Protein AF-A0A933L7U9-F1 (afdb_monomer_lite)

Secondary structure (DSSP, 8-state):
---S--EEEGGGGGG-EEEEGGGPPTTPBPSS-EEEEEGGGTEEEEEE-TT-B--HHHHHHHTTSSEEEE-TTHHHHHHHHHHHHHHHHHHHHHHHHHHHHHH-SS----PPPPHHHHHHHHHHHHGGGSBGGGBB-HHHHHHHHHHHSPPPPHHHHHHHHHH-HHHHHHHHHHHHHHHHHHHHTT---HHHHHHHHHHHHHHHHHT---SS--HHHHHHHHHHHHHGGG-TTSPB-HHHHHH--SHHHHHHHHHHHHHHHHT--TT-PPP-SBSTTSSB--

Foldseek 3Di:
DDFDDQKAALVCVVQKDKDFLVPFDFLQFDQAFKWFQDPVVRMTGGPDHGRDGHHPVNSVVCNVTGIIIGGNLVVQLVLLLVLLQVLLVLLVVLVVVVVVCVVDPDDDDDDRDDLVVNLVVNLLSCLLQQAAQRWHWLSSLLVNLPNNADRDDPVLLVVLVVVDPVLQVLLSSLLSQLLVLCSLLSNSHRVVNRVSSRVSSVCSSVVDDDDDDDPVSVVSSVVSVVPCVVDVQNIDHLVNLVPDPDPSSVSSNVSVVCSVVPHDDRDDDHRHLEDDSHRHYD

pLDDT: mean 85.43, std 11.48, range [50.56, 97.56]

Radius of gyration: 20.11 Å; chains: 1; bounding box: 55×46×53 Å

Structure (mmCIF, N/CA/C/O backbone):
data_AF-A0A933L7U9-F1
#
_entry.id   AF-A0A933L7U9-F1
#
loop_
_atom_site.group_PDB
_atom_site.id
_atom_site.type_symbol
_atom_site.label_atom_id
_atom_site.label_alt_id
_atom_site.label_comp_id
_atom_site.label_asym_id
_atom_site.label_entity_id
_atom_site.label_seq_id
_atom_site.pdbx_PDB_ins_code
_atom_site.Cartn_x
_atom_site.Cartn_y
_atom_site.Cartn_z
_atom_site.occupancy
_atom_site.B_iso_or_equiv
_atom_site.auth_seq_id
_atom_site.auth_comp_id
_atom_site.auth_asym_id
_atom_site.auth_atom_id
_atom_site.pdbx_PDB_model_num
ATOM 1 N N . MET A 1 1 ? -5.608 11.027 7.171 1.00 63.44 1 MET A N 1
ATOM 2 C CA . MET A 1 1 ? -6.889 10.638 6.569 1.00 63.44 1 MET A CA 1
ATOM 3 C C . MET A 1 1 ? -7.931 10.562 7.679 1.00 63.44 1 MET A C 1
ATOM 5 O O . MET A 1 1 ? -7.749 9.839 8.653 1.00 63.44 1 MET A O 1
ATOM 9 N N . ARG A 1 2 ? -9.003 11.361 7.611 1.00 68.19 2 ARG A N 1
ATOM 10 C CA . ARG A 1 2 ? -10.062 11.353 8.639 1.00 68.19 2 ARG A CA 1
ATOM 11 C C . ARG A 1 2 ? -11.185 10.407 8.209 1.00 68.19 2 ARG A C 1
ATOM 13 O O . ARG A 1 2 ? -12.005 10.787 7.387 1.00 68.19 2 ARG A O 1
ATOM 20 N N . PHE A 1 3 ? -11.239 9.201 8.774 1.00 77.88 3 PHE A N 1
ATOM 21 C CA . PHE A 1 3 ? -12.372 8.294 8.551 1.00 77.88 3 PHE A CA 1
ATOM 22 C C . PHE A 1 3 ? -13.554 8.676 9.460 1.00 77.88 3 PHE A C 1
ATOM 24 O O . PHE A 1 3 ? -13.373 9.051 10.625 1.00 77.88 3 PHE A O 1
ATOM 31 N N . SER A 1 4 ? -14.770 8.626 8.920 1.00 75.50 4 SER A N 1
ATOM 32 C CA . SER A 1 4 ? -15.964 9.214 9.546 1.00 75.50 4 SER A CA 1
ATOM 33 C C . SER A 1 4 ? -16.594 8.302 10.609 1.00 75.50 4 SER A C 1
ATOM 35 O O . SER A 1 4 ? -17.085 8.767 11.642 1.00 75.50 4 SER A O 1
ATOM 37 N N . GLN A 1 5 ? -16.538 6.984 10.404 1.00 84.44 5 GLN A N 1
ATOM 38 C CA . GLN A 1 5 ? -17.260 6.001 11.216 1.00 84.44 5 GLN A CA 1
ATOM 39 C C . GLN A 1 5 ? -16.406 5.406 12.345 1.00 84.44 5 GLN A C 1
ATOM 41 O O . GLN A 1 5 ? -15.934 4.272 12.279 1.00 84.44 5 GLN A O 1
ATOM 46 N N . LYS A 1 6 ? -16.247 6.145 13.448 1.00 89.75 6 LYS A N 1
ATOM 47 C CA . LYS A 1 6 ? -15.480 5.677 14.626 1.00 89.75 6 LYS A CA 1
ATOM 48 C C . LYS A 1 6 ? -16.187 4.614 15.475 1.00 89.75 6 LYS A C 1
ATOM 50 O O . LYS A 1 6 ? -15.555 3.999 16.334 1.00 89.75 6 LYS A O 1
ATOM 55 N N . LYS A 1 7 ? -17.499 4.432 15.303 1.00 93.69 7 LYS A N 1
ATOM 56 C CA . LYS A 1 7 ? -18.318 3.496 16.087 1.00 93.69 7 LYS A CA 1
ATOM 57 C C . LYS A 1 7 ? -19.345 2.821 15.185 1.00 93.69 7 LYS A C 1
ATOM 59 O O . LYS A 1 7 ? -19.982 3.516 14.400 1.00 93.69 7 LYS A O 1
ATOM 64 N N . LEU A 1 8 ? -19.553 1.517 15.358 1.00 93.31 8 LEU A N 1
ATOM 65 C CA . LEU A 1 8 ? -20.595 0.757 14.657 1.00 93.31 8 LEU A CA 1
ATOM 66 C C . LEU A 1 8 ? -21.576 0.131 15.659 1.00 93.31 8 LEU A C 1
ATOM 68 O O . LEU A 1 8 ? -21.201 -0.218 16.786 1.00 93.31 8 LEU A O 1
ATOM 72 N N . SER A 1 9 ? -22.842 0.009 15.251 1.00 93.12 9 SER A N 1
ATOM 73 C CA . SER A 1 9 ? -23.882 -0.681 16.022 1.00 93.12 9 SER A CA 1
ATOM 74 C C . SER A 1 9 ? -23.676 -2.199 15.997 1.00 93.12 9 SER A C 1
ATOM 76 O O . SER A 1 9 ? -23.037 -2.739 15.094 1.00 93.12 9 SER A O 1
ATOM 78 N N . ILE A 1 10 ? -24.240 -2.902 16.983 1.00 94.62 10 ILE A N 1
ATOM 79 C CA . ILE A 1 10 ? -24.191 -4.371 17.049 1.00 94.62 10 ILE A CA 1
ATOM 80 C C . ILE A 1 10 ? -24.878 -5.045 15.852 1.00 94.62 10 ILE A C 1
ATOM 82 O O . ILE A 1 10 ? -24.465 -6.120 15.434 1.00 94.62 10 ILE A O 1
ATOM 86 N N . GLU A 1 11 ? -25.864 -4.384 15.246 1.00 94.25 11 GLU A N 1
ATOM 87 C CA . GLU A 1 11 ? -26.581 -4.851 14.050 1.00 94.25 11 GLU A CA 1
ATOM 88 C C . GLU A 1 11 ? -25.651 -5.060 12.848 1.00 94.25 11 GLU A C 1
ATOM 90 O O . GLU A 1 11 ? -25.953 -5.852 11.961 1.00 94.25 11 GLU A O 1
ATOM 95 N N . ARG A 1 12 ? -24.492 -4.385 12.824 1.00 92.00 12 ARG A N 1
ATOM 96 C CA . ARG A 1 12 ? -23.473 -4.573 11.785 1.00 92.00 12 ARG A CA 1
ATOM 97 C C . ARG A 1 12 ? -22.667 -5.862 11.968 1.00 92.00 12 ARG A C 1
ATOM 99 O O . ARG A 1 12 ? -22.030 -6.287 11.011 1.00 92.00 12 ARG A O 1
ATOM 106 N N . SER A 1 13 ? -22.706 -6.493 13.147 1.00 93.38 13 SER A N 1
ATOM 107 C CA . SER A 1 13 ? -21.885 -7.662 13.498 1.00 93.38 13 SER A CA 1
ATOM 108 C C . SER A 1 13 ? -21.912 -8.799 12.469 1.00 93.38 13 SER A C 1
ATOM 110 O O . SER A 1 13 ? -20.830 -9.303 12.175 1.00 93.38 13 SER A O 1
ATOM 112 N N . PRO A 1 14 ? -23.066 -9.209 11.895 1.00 94.19 14 PRO A N 1
ATOM 113 C CA . PRO A 1 14 ? -23.109 -10.315 10.931 1.00 94.19 14 PRO A CA 1
ATOM 114 C C . PRO A 1 14 ? -22.328 -10.043 9.641 1.00 94.19 14 PRO A C 1
ATOM 116 O O . PRO A 1 14 ? -21.980 -10.969 8.917 1.00 94.19 14 PRO A O 1
ATOM 119 N N . PHE A 1 15 ? -22.055 -8.772 9.346 1.00 93.44 15 PHE A N 1
ATOM 120 C CA . PHE A 1 15 ? -21.373 -8.348 8.128 1.00 93.44 15 PHE A CA 1
ATOM 121 C C . PHE A 1 15 ? -19.882 -8.080 8.355 1.00 93.44 15 PHE A C 1
ATOM 123 O O . PHE A 1 15 ? -19.141 -7.923 7.390 1.00 93.44 15 PHE A O 1
ATOM 130 N N . LEU A 1 16 ? -19.416 -8.013 9.605 1.00 94.75 16 LEU A N 1
ATOM 131 C CA . LEU A 1 16 ? -18.015 -7.714 9.891 1.00 94.75 16 LEU A CA 1
ATOM 132 C C . LEU A 1 16 ? -17.128 -8.934 9.635 1.00 94.75 16 LEU A C 1
ATOM 134 O O . LEU A 1 16 ? -17.474 -10.065 9.974 1.00 94.75 16 LEU A O 1
ATOM 138 N N . ARG A 1 17 ? -15.949 -8.689 9.064 1.00 95.00 17 ARG A N 1
ATOM 139 C CA . ARG A 1 17 ? -14.878 -9.685 8.975 1.00 95.00 17 ARG A CA 1
ATOM 140 C C . ARG A 1 17 ? -14.131 -9.730 10.297 1.00 95.00 17 ARG A C 1
ATOM 142 O O . ARG A 1 17 ? -13.909 -8.686 10.908 1.00 95.00 17 ARG A O 1
ATOM 149 N N . GLN A 1 18 ? -13.742 -10.926 10.716 1.00 95.69 18 GLN A N 1
ATOM 150 C CA . GLN A 1 18 ? -13.002 -11.151 11.953 1.00 95.69 18 GLN A CA 1
ATOM 151 C C . GLN A 1 18 ? -11.563 -11.545 11.639 1.00 95.69 18 GLN A C 1
ATOM 153 O O . GLN A 1 18 ? -11.301 -12.276 10.685 1.00 95.69 18 GLN A O 1
ATOM 158 N N . CYS A 1 19 ? -10.635 -11.060 12.455 1.00 94.69 19 CYS A N 1
ATOM 159 C CA . CYS A 1 19 ? -9.227 -11.426 12.404 1.00 94.69 19 CYS A CA 1
ATOM 160 C C . CYS A 1 19 ? -8.736 -11.622 13.833 1.00 94.69 19 CYS A C 1
ATOM 162 O O . CYS A 1 19 ? -8.921 -10.732 14.666 1.00 94.69 19 CYS A O 1
ATOM 164 N N . ALA A 1 20 ? -8.124 -12.766 14.127 1.00 96.19 20 ALA A N 1
ATOM 165 C CA . ALA A 1 20 ? -7.556 -13.012 15.446 1.00 96.19 20 ALA A CA 1
ATOM 166 C C . ALA A 1 20 ? -6.440 -11.994 15.718 1.00 96.19 20 ALA A C 1
ATOM 168 O O . ALA A 1 20 ? -5.573 -11.788 14.862 1.00 96.19 20 ALA A O 1
ATOM 169 N N . ILE A 1 21 ? -6.450 -11.357 16.893 1.00 95.44 21 ILE A N 1
ATOM 170 C CA . ILE A 1 21 ? -5.473 -10.300 17.220 1.00 95.44 21 ILE A CA 1
ATOM 171 C C . ILE A 1 21 ? -4.035 -10.826 17.148 1.00 95.44 21 ILE A C 1
ATOM 173 O O . ILE A 1 21 ? -3.149 -10.130 16.660 1.00 95.44 21 ILE A O 1
ATOM 177 N N . GLU A 1 22 ? -3.815 -12.077 17.550 1.00 93.88 22 GLU A N 1
ATOM 178 C CA . GLU A 1 22 ? -2.512 -12.752 17.494 1.00 93.88 22 GLU A CA 1
ATOM 179 C C . GLU A 1 22 ? -1.924 -12.877 16.081 1.00 93.88 22 GLU A C 1
ATOM 181 O O . GLU A 1 22 ? -0.708 -12.959 15.926 1.00 93.88 22 GLU A O 1
ATOM 186 N N . SER A 1 23 ? -2.768 -12.856 15.045 1.00 93.25 23 SER A N 1
ATOM 187 C CA . SER A 1 23 ? -2.325 -12.953 13.651 1.00 93.25 23 SER A CA 1
ATOM 188 C C . SER A 1 23 ? -1.873 -11.611 13.067 1.00 93.25 23 SER A C 1
ATOM 190 O O . SER A 1 23 ? -1.300 -11.563 11.974 1.00 93.25 23 SER A O 1
ATOM 192 N N . VAL A 1 24 ? -2.111 -10.503 13.779 1.00 93.06 24 VAL A N 1
ATOM 193 C CA . VAL A 1 24 ? -1.707 -9.172 13.327 1.00 93.06 24 VAL A CA 1
ATOM 194 C C . VAL A 1 24 ? -0.232 -8.943 13.625 1.00 93.06 24 VAL A C 1
ATOM 196 O O . VAL A 1 24 ? 0.210 -8.926 14.771 1.00 93.06 24 VAL A O 1
ATOM 199 N N . ARG A 1 25 ? 0.541 -8.696 12.566 1.00 92.81 25 ARG A N 1
ATOM 200 C CA . ARG A 1 25 ? 1.952 -8.325 12.678 1.00 92.81 25 ARG A CA 1
ATOM 201 C C . ARG A 1 25 ? 2.083 -6.867 13.121 1.00 92.81 25 ARG A C 1
ATOM 203 O O . ARG A 1 25 ? 1.552 -5.973 12.464 1.00 92.81 25 ARG A O 1
ATOM 210 N N . ALA A 1 26 ? 2.850 -6.620 14.182 1.00 94.56 26 ALA A N 1
ATOM 211 C CA . ALA A 1 26 ? 3.193 -5.264 14.604 1.00 94.56 26 ALA A CA 1
ATOM 212 C C . ALA A 1 26 ? 3.855 -4.468 13.464 1.00 94.56 26 ALA A C 1
ATOM 214 O O . ALA A 1 26 ? 4.579 -5.025 12.636 1.00 94.56 26 ALA A O 1
ATOM 215 N N . TYR A 1 27 ? 3.608 -3.158 13.436 1.00 93.50 27 TYR A N 1
ATOM 216 C CA . TYR A 1 27 ? 4.122 -2.208 12.441 1.00 93.50 27 TYR A CA 1
ATOM 217 C C . TYR A 1 27 ? 3.686 -2.467 10.987 1.00 93.50 27 TYR A C 1
ATOM 219 O O . TYR A 1 27 ? 4.099 -1.740 10.087 1.00 93.50 27 TYR A O 1
ATOM 227 N N . ALA A 1 28 ? 2.826 -3.458 10.733 1.00 91.12 28 ALA A N 1
ATOM 228 C CA . ALA A 1 28 ? 2.116 -3.557 9.466 1.00 91.12 28 ALA A CA 1
ATOM 229 C C . ALA A 1 28 ? 0.960 -2.547 9.443 1.00 91.12 28 ALA A C 1
ATOM 231 O O . ALA A 1 28 ? 0.246 -2.389 10.436 1.00 91.12 28 ALA A O 1
ATOM 232 N N . PHE A 1 29 ? 0.776 -1.871 8.310 1.00 90.69 29 PHE A N 1
ATOM 233 C CA . PHE A 1 29 ? -0.288 -0.884 8.163 1.00 90.69 29 PHE A CA 1
ATOM 234 C C . PHE A 1 29 ? -1.662 -1.534 8.068 1.00 90.69 29 PHE A C 1
ATOM 236 O O . PHE A 1 29 ? -1.856 -2.530 7.365 1.00 90.69 29 PHE A O 1
ATOM 243 N N . MET A 1 30 ? -2.631 -0.913 8.731 1.00 91.06 30 MET A N 1
ATOM 244 C CA . MET A 1 30 ? -4.021 -1.308 8.652 1.00 91.06 30 MET A CA 1
ATOM 245 C C . MET A 1 30 ? -4.640 -0.820 7.349 1.00 91.06 30 MET A C 1
ATOM 247 O O . MET A 1 30 ? -4.565 0.352 6.991 1.00 91.06 30 MET A O 1
ATOM 251 N N . ILE A 1 31 ? -5.284 -1.738 6.639 1.00 87.75 31 ILE A N 1
ATOM 252 C CA . ILE A 1 31 ? -5.863 -1.483 5.313 1.00 87.75 31 ILE A CA 1
ATOM 253 C C . ILE A 1 31 ? -7.293 -0.932 5.377 1.00 87.75 31 ILE A C 1
ATOM 255 O O . ILE A 1 31 ? -7.830 -0.460 4.383 1.00 87.75 31 ILE A O 1
ATOM 259 N N . ALA A 1 32 ? -7.907 -0.992 6.555 1.00 90.50 32 ALA A N 1
ATOM 260 C CA . ALA A 1 32 ? -9.245 -0.502 6.843 1.00 90.50 32 ALA A CA 1
ATOM 261 C C . ALA A 1 32 ? -9.321 -0.092 8.325 1.00 90.50 32 ALA A C 1
ATOM 263 O O . ALA A 1 32 ? -8.453 -0.494 9.116 1.00 90.50 32 ALA A O 1
ATOM 264 N N . PRO A 1 33 ? -10.347 0.676 8.738 1.00 92.69 33 PRO A N 1
ATOM 265 C CA . PRO A 1 33 ? -10.553 0.968 10.147 1.00 92.69 33 PRO A CA 1
ATOM 266 C C . PRO A 1 33 ? -10.689 -0.338 10.935 1.00 92.69 33 PRO A C 1
ATOM 268 O O . PRO A 1 33 ? -11.437 -1.240 10.553 1.00 92.69 33 PRO A O 1
ATOM 271 N N . THR A 1 34 ? -9.931 -0.446 12.022 1.00 95.19 34 THR A N 1
ATOM 272 C CA . THR A 1 34 ? -9.888 -1.657 12.849 1.00 95.19 34 THR A CA 1
ATOM 273 C C . THR A 1 34 ? -10.735 -1.439 14.085 1.00 95.19 34 THR A C 1
ATOM 275 O O . THR A 1 34 ? -10.500 -0.478 14.820 1.00 95.19 34 THR A O 1
ATOM 278 N N . TYR A 1 35 ? -11.697 -2.323 14.335 1.00 96.88 35 TYR A N 1
ATOM 279 C CA . TYR A 1 35 ? -12.617 -2.211 15.461 1.00 96.88 35 TYR A CA 1
ATOM 280 C C . TYR A 1 35 ? -12.397 -3.316 16.496 1.00 96.88 35 TYR A C 1
ATOM 282 O O . TYR A 1 35 ? -12.033 -4.439 16.155 1.00 96.88 35 TYR A O 1
ATOM 290 N N . VAL A 1 36 ? -12.700 -3.013 17.757 1.00 97.06 36 VAL A N 1
ATOM 291 C CA . VAL A 1 36 ? -12.884 -4.006 18.829 1.00 97.06 36 VAL A CA 1
ATOM 292 C C . VAL A 1 36 ? -14.319 -3.959 19.337 1.00 97.06 36 VAL A C 1
ATOM 294 O O . VAL A 1 36 ? -14.952 -2.897 19.348 1.00 97.06 36 VAL A O 1
ATOM 297 N N . TYR A 1 37 ? -14.849 -5.102 19.767 1.00 97.00 37 TYR A N 1
ATOM 298 C CA . TYR A 1 37 ? -16.182 -5.171 20.356 1.00 97.00 37 TYR A CA 1
ATOM 299 C C . TYR A 1 37 ? -16.145 -4.858 21.857 1.00 97.00 37 TYR A C 1
ATOM 301 O O . TYR A 1 37 ? -15.516 -5.564 22.643 1.00 97.00 37 TYR A O 1
ATOM 309 N N . MET A 1 38 ? -16.865 -3.815 22.272 1.00 95.19 38 MET A N 1
ATOM 310 C CA . MET A 1 38 ? -16.981 -3.419 23.676 1.00 95.19 38 MET A CA 1
ATOM 311 C C . MET A 1 38 ? -18.248 -4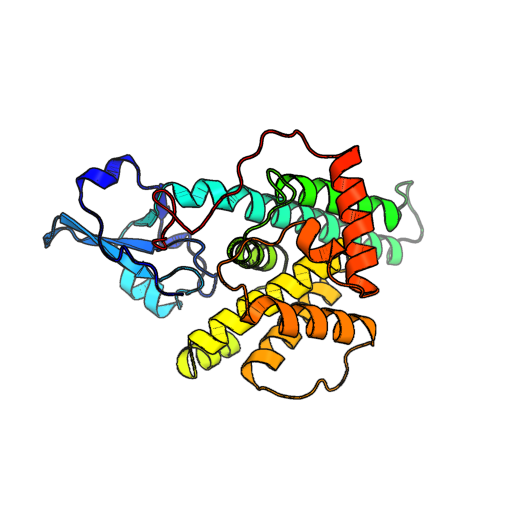.012 24.294 1.00 95.19 38 MET A C 1
ATOM 313 O O . MET A 1 38 ? -19.335 -3.447 24.136 1.00 95.19 38 MET A O 1
ATOM 317 N N . GLN A 1 39 ? -18.107 -5.100 25.059 1.00 92.12 39 GLN A N 1
ATOM 318 C CA . GLN A 1 39 ? -19.236 -5.827 25.660 1.00 92.12 39 GLN A CA 1
ATOM 319 C C . GLN A 1 39 ? -20.168 -4.928 26.493 1.00 92.12 39 GLN A C 1
ATOM 321 O O . GLN A 1 39 ? -21.383 -4.981 26.320 1.00 92.12 39 GLN A O 1
ATOM 326 N N . LYS A 1 40 ? -19.611 -4.043 27.339 1.00 91.81 40 LYS A N 1
ATOM 327 C CA . LYS A 1 40 ? -20.394 -3.137 28.207 1.00 91.81 40 LYS A CA 1
ATOM 328 C C . LYS A 1 40 ? -21.339 -2.219 27.425 1.00 91.81 40 LYS A C 1
ATOM 330 O O . LYS A 1 40 ? -22.454 -1.968 27.862 1.00 91.81 40 LYS A O 1
ATOM 335 N N . ASN A 1 41 ? -20.892 -1.735 26.266 1.00 90.75 41 ASN A N 1
ATOM 336 C CA . ASN A 1 41 ? -21.620 -0.747 25.468 1.00 90.75 41 ASN A CA 1
ATOM 337 C C . ASN A 1 41 ? -22.337 -1.361 24.260 1.00 90.75 41 ASN A C 1
ATOM 339 O O . ASN A 1 41 ? -23.018 -0.628 23.544 1.00 90.75 41 ASN A O 1
ATOM 343 N N . LYS A 1 42 ? -22.153 -2.668 24.013 1.00 94.50 42 LYS A N 1
ATOM 344 C CA . LYS A 1 42 ? -22.670 -3.406 22.849 1.00 94.50 42 LYS A CA 1
ATOM 345 C C . LYS A 1 42 ? -22.399 -2.683 21.521 1.00 94.50 42 LYS A C 1
ATOM 347 O O . LYS A 1 42 ? -23.284 -2.536 20.681 1.00 94.50 42 LYS A O 1
ATOM 352 N N . LYS A 1 43 ? -21.176 -2.169 21.353 1.00 96.12 43 LYS A N 1
ATOM 353 C CA . LYS A 1 43 ? -20.746 -1.397 20.174 1.00 96.12 43 LYS A CA 1
ATOM 354 C C . LYS A 1 43 ? -19.349 -1.805 19.737 1.00 96.12 43 LYS A C 1
ATOM 356 O O . LYS A 1 43 ? -18.513 -2.145 20.573 1.00 96.12 43 LYS A O 1
ATOM 361 N N . PHE A 1 44 ? -19.093 -1.683 18.442 1.00 96.50 44 PHE A N 1
ATOM 362 C CA . PHE A 1 44 ? -17.751 -1.787 17.885 1.00 96.50 44 PHE A CA 1
ATOM 363 C C . PHE A 1 44 ? -17.103 -0.407 17.890 1.00 96.50 44 PHE A C 1
ATOM 365 O O . PHE A 1 44 ? -17.705 0.558 17.414 1.00 96.50 44 PHE A O 1
ATOM 372 N N . ILE A 1 45 ? -15.900 -0.300 18.447 1.00 96.00 45 ILE A N 1
ATOM 373 C CA . ILE A 1 45 ? -15.162 0.960 18.570 1.00 96.00 45 ILE A CA 1
ATOM 374 C C . ILE A 1 45 ? -13.888 0.861 17.747 1.00 96.00 45 ILE A C 1
ATOM 376 O O . ILE A 1 45 ? -13.132 -0.095 17.908 1.00 96.00 45 ILE A O 1
ATOM 380 N N . ALA A 1 46 ? -13.660 1.841 16.872 1.00 95.38 46 ALA A N 1
ATOM 381 C CA . ALA A 1 46 ? -12.444 1.904 16.081 1.00 95.38 46 ALA A CA 1
ATOM 382 C C . ALA A 1 46 ? -11.245 2.188 16.995 1.00 95.38 46 ALA A C 1
ATOM 384 O O . ALA A 1 46 ? -11.239 3.180 17.726 1.00 95.38 46 ALA A O 1
ATOM 385 N N . VAL A 1 47 ? -10.242 1.317 16.940 1.00 95.44 47 VAL A N 1
ATOM 386 C CA . VAL A 1 47 ? -8.980 1.426 17.687 1.00 95.44 47 VAL A CA 1
ATOM 387 C C . VAL A 1 47 ? -7.818 1.859 16.800 1.00 95.44 47 VAL A C 1
ATOM 389 O O . VAL A 1 47 ? -6.850 2.414 17.312 1.00 95.44 47 VAL A O 1
ATOM 392 N N . LYS A 1 48 ? -7.923 1.653 15.481 1.00 94.19 48 LYS A N 1
ATOM 393 C CA . LYS A 1 48 ? -6.951 2.136 14.494 1.00 94.19 48 LYS A CA 1
ATOM 394 C C . LYS A 1 48 ? -7.625 2.682 13.251 1.00 94.19 48 LYS A C 1
ATOM 396 O O . LYS A 1 48 ? -8.661 2.174 12.813 1.00 94.19 48 LYS A O 1
ATOM 401 N N . ALA A 1 49 ? -7.001 3.718 12.705 1.00 91.06 49 ALA A N 1
ATOM 402 C CA . ALA A 1 49 ? -7.330 4.269 11.404 1.00 91.06 49 ALA A CA 1
ATOM 403 C C . ALA A 1 49 ? -6.672 3.440 10.282 1.00 91.06 49 ALA A C 1
ATOM 405 O O . ALA A 1 49 ? -5.697 2.728 10.535 1.00 91.06 49 ALA A O 1
ATOM 406 N N . PRO A 1 50 ? -7.163 3.556 9.041 1.00 88.00 50 PRO A N 1
ATOM 407 C CA . PRO A 1 50 ? -6.414 3.126 7.864 1.00 88.00 50 PRO A CA 1
ATOM 408 C C . PRO A 1 50 ? -5.025 3.793 7.812 1.00 88.00 50 PRO A C 1
ATOM 410 O O . PRO A 1 50 ? -4.886 4.935 8.241 1.00 88.00 50 PRO A O 1
ATOM 413 N N . LEU A 1 51 ? -4.013 3.087 7.298 1.0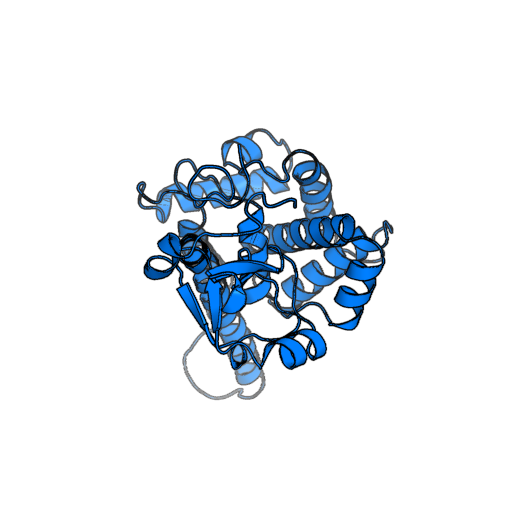0 89.06 51 LEU A N 1
ATOM 414 C CA . LEU A 1 51 ? -2.584 3.469 7.277 1.00 89.06 51 LEU A CA 1
ATOM 415 C C . LEU A 1 51 ? -1.913 3.668 8.645 1.00 89.06 51 LEU A C 1
ATOM 417 O O . LEU A 1 51 ? -0.712 3.923 8.695 1.00 89.06 51 LEU A O 1
ATOM 421 N N . ASP A 1 52 ? -2.636 3.505 9.752 1.00 91.88 52 ASP A N 1
ATOM 422 C CA . ASP A 1 52 ? -2.022 3.392 11.074 1.00 91.88 52 ASP A CA 1
ATOM 423 C C . ASP A 1 52 ? -1.506 1.960 11.286 1.00 91.88 52 ASP A C 1
ATOM 425 O O . ASP A 1 52 ? -1.815 1.040 10.529 1.00 91.88 52 ASP A O 1
ATOM 429 N N . PHE A 1 53 ? -0.713 1.754 12.325 1.00 94.19 53 PHE A N 1
ATOM 430 C CA . PHE A 1 53 ? -0.169 0.457 12.697 1.00 94.19 53 PHE A CA 1
ATOM 431 C C . PHE A 1 53 ? -0.244 0.265 14.209 1.00 94.19 53 PHE A C 1
ATOM 433 O O . PHE A 1 53 ? -0.282 1.225 14.987 1.00 94.19 53 PHE A O 1
ATOM 440 N N . PHE A 1 54 ? -0.238 -0.994 14.637 1.00 96.38 54 PHE A N 1
ATOM 441 C CA . PHE A 1 54 ? -0.070 -1.331 16.044 1.00 96.38 54 PHE A CA 1
ATOM 442 C C . PHE A 1 54 ? 1.408 -1.528 16.375 1.00 96.38 54 PHE A C 1
ATOM 444 O O . PHE A 1 54 ? 2.123 -2.225 15.652 1.00 96.38 54 PHE A O 1
ATOM 451 N N . SER A 1 55 ? 1.867 -0.953 17.483 1.00 96.19 55 SER A N 1
ATOM 452 C CA . SER A 1 55 ? 3.099 -1.395 18.130 1.00 96.19 55 SER A CA 1
ATOM 453 C C . SER A 1 55 ? 2.882 -2.740 18.827 1.00 96.19 55 SER A C 1
ATOM 455 O O . SER A 1 55 ? 1.749 -3.155 19.091 1.00 96.19 55 SER A O 1
ATOM 457 N N . GLN A 1 56 ? 3.978 -3.410 19.179 1.00 95.69 56 GLN A N 1
ATOM 458 C CA . GLN A 1 56 ? 3.913 -4.653 19.948 1.00 95.69 56 GLN A CA 1
ATOM 459 C C . GLN A 1 56 ? 3.183 -4.457 21.291 1.00 95.69 56 GLN A C 1
ATOM 461 O O . GLN A 1 56 ? 2.368 -5.283 21.689 1.00 95.69 56 GLN A O 1
ATOM 466 N N . GLU A 1 57 ? 3.435 -3.333 21.964 1.00 95.88 57 GLU A N 1
ATOM 467 C CA . GLU A 1 57 ? 2.813 -2.983 23.246 1.00 95.88 57 GLU A CA 1
ATOM 468 C C . GLU A 1 57 ? 1.311 -2.706 23.116 1.00 95.88 57 GLU A C 1
ATOM 470 O O . GLU A 1 57 ? 0.536 -3.039 24.013 1.00 95.88 57 GLU A O 1
ATOM 475 N N . GLU A 1 58 ? 0.886 -2.084 22.011 1.00 96.06 58 GLU A N 1
ATOM 476 C CA . GLU A 1 58 ? -0.532 -1.863 21.724 1.00 96.06 58 GLU A CA 1
ATOM 477 C C . GLU A 1 58 ? -1.255 -3.199 21.514 1.00 96.06 58 GLU A C 1
ATOM 479 O O . GLU A 1 58 ? -2.326 -3.399 22.087 1.00 96.06 58 GLU A O 1
ATOM 484 N N . LEU A 1 59 ? -0.657 -4.129 20.756 1.00 96.56 59 LEU A N 1
ATOM 485 C CA . LEU A 1 59 ? -1.215 -5.472 20.569 1.00 96.56 59 LEU A CA 1
ATOM 486 C C . LEU A 1 59 ? -1.313 -6.229 21.896 1.00 96.56 59 LEU A C 1
ATOM 488 O O . LEU A 1 59 ? -2.352 -6.823 22.167 1.00 96.56 59 LEU A O 1
ATOM 492 N N . GLU A 1 60 ? -0.289 -6.153 22.752 1.00 95.81 60 GLU A N 1
ATOM 493 C CA . GLU A 1 60 ? -0.294 -6.801 24.071 1.00 95.81 60 GLU A CA 1
ATOM 494 C C . GLU A 1 60 ? -1.469 -6.333 24.939 1.00 95.81 60 GLU A C 1
ATOM 496 O O . GLU A 1 60 ? -2.206 -7.148 25.494 1.00 95.81 60 GLU A O 1
ATOM 501 N N . LYS A 1 61 ? -1.706 -5.016 25.000 1.00 95.44 61 LYS A N 1
ATOM 502 C CA . LYS A 1 61 ? -2.834 -4.428 25.747 1.00 95.44 61 LYS A CA 1
ATOM 503 C C . LYS A 1 61 ? -4.190 -4.875 25.199 1.00 95.44 61 LYS A C 1
ATOM 505 O O . LYS A 1 61 ? -5.171 -4.933 25.942 1.00 95.44 61 LYS A O 1
ATOM 510 N N . LEU A 1 62 ? -4.250 -5.173 23.903 1.00 95.31 62 LEU A N 1
ATOM 511 C CA . LEU A 1 62 ? -5.467 -5.574 23.211 1.00 95.31 62 LEU A CA 1
ATOM 512 C C . LEU A 1 62 ? -5.690 -7.089 23.189 1.00 95.31 62 LEU A C 1
ATOM 514 O O . LEU A 1 62 ? -6.783 -7.490 22.819 1.00 95.31 62 LEU A O 1
ATOM 518 N N . LYS A 1 63 ? -4.757 -7.927 23.662 1.00 91.81 63 LYS A N 1
ATOM 519 C CA . LYS A 1 63 ? -4.930 -9.396 23.703 1.00 91.81 63 LYS A CA 1
ATOM 520 C C . LYS A 1 63 ? -6.137 -9.884 24.507 1.00 91.81 63 LYS A C 1
ATOM 522 O O . LYS A 1 63 ? -6.579 -11.009 24.325 1.00 91.81 63 LYS A O 1
ATOM 527 N N . SER A 1 64 ? -6.657 -9.057 25.416 1.00 92.81 64 SER A N 1
ATOM 528 C CA . SER A 1 64 ? -7.907 -9.357 26.132 1.00 92.81 64 SER A CA 1
ATOM 529 C C . SER A 1 64 ? -9.132 -9.386 25.210 1.00 92.81 64 SER A C 1
ATOM 531 O O . SER A 1 64 ? -10.151 -9.980 25.558 1.00 92.81 64 SER A O 1
ATOM 533 N N . TYR A 1 65 ? -9.034 -8.762 24.036 1.00 93.25 65 TYR A N 1
ATOM 534 C CA . TYR A 1 65 ? -9.977 -8.918 22.943 1.00 93.25 65 TYR A CA 1
ATOM 535 C C . TYR A 1 65 ? -9.506 -10.090 22.067 1.00 93.25 65 TYR A C 1
ATOM 537 O O . TYR A 1 65 ? -8.338 -10.184 21.712 1.00 93.25 65 TYR A O 1
ATOM 545 N N . GLU A 1 66 ? -10.411 -10.997 21.714 1.00 92.25 66 GLU A N 1
ATOM 546 C CA . GLU A 1 66 ? -10.068 -12.178 20.904 1.00 92.25 66 GLU A CA 1
ATOM 547 C C . GLU A 1 66 ? -9.859 -11.812 19.422 1.00 92.25 66 GLU A C 1
ATOM 549 O O . GLU A 1 66 ? -8.921 -12.267 18.763 1.00 92.25 66 GLU A O 1
ATOM 554 N N . PHE A 1 67 ? -10.702 -10.908 18.909 1.00 97.56 67 PHE A N 1
ATOM 555 C CA . PHE A 1 67 ? -10.748 -10.544 17.496 1.00 97.56 67 PHE A CA 1
ATOM 556 C C . PHE A 1 67 ? -10.713 -9.034 17.270 1.00 97.56 67 PHE A C 1
ATOM 558 O O . PHE A 1 67 ? -11.360 -8.255 17.980 1.00 97.56 67 PHE A O 1
ATOM 565 N N . PHE A 1 68 ? -10.039 -8.645 16.192 1.00 97.38 68 PHE A N 1
ATOM 566 C CA . PHE A 1 68 ? -10.320 -7.410 15.479 1.00 97.38 68 PHE A CA 1
ATOM 567 C C . PHE A 1 68 ? -11.439 -7.615 14.464 1.00 97.38 68 PHE A C 1
ATOM 569 O O . PHE A 1 68 ? -11.575 -8.682 13.862 1.00 97.38 68 PHE A O 1
ATOM 576 N N . TYR A 1 69 ? -12.207 -6.553 14.251 1.00 96.75 69 TYR A N 1
ATOM 577 C CA . TYR A 1 69 ? -13.323 -6.521 13.321 1.00 96.75 69 TYR A CA 1
ATOM 578 C C . TYR A 1 69 ? -13.076 -5.483 12.232 1.00 96.75 69 TYR A C 1
ATOM 580 O O . TYR A 1 69 ? -12.605 -4.379 12.515 1.00 96.75 69 TYR A O 1
ATOM 588 N N . PHE A 1 70 ? -13.442 -5.828 11.003 1.00 94.12 70 PHE A N 1
ATOM 589 C CA . PHE A 1 70 ? -13.308 -4.979 9.822 1.00 94.12 70 PHE A CA 1
ATOM 590 C C . PHE A 1 70 ? -14.624 -4.924 9.060 1.00 94.12 70 PHE A C 1
ATOM 592 O O . PHE A 1 70 ? -15.413 -5.871 9.085 1.00 94.12 70 PHE A O 1
ATOM 599 N N . THR A 1 71 ? -14.863 -3.822 8.356 1.00 90.88 71 THR A N 1
ATOM 600 C CA . THR A 1 71 ? -15.977 -3.748 7.409 1.00 90.88 71 THR A CA 1
ATOM 601 C C . THR A 1 71 ? -15.725 -4.675 6.206 1.00 90.88 71 THR A C 1
ATOM 603 O O . THR A 1 71 ? -14.564 -4.957 5.895 1.00 90.88 71 THR A O 1
ATOM 606 N N . PRO A 1 72 ? -16.778 -5.138 5.497 1.00 87.75 72 PRO A N 1
ATOM 607 C CA . PRO A 1 72 ? -16.642 -5.957 4.281 1.00 87.75 72 PRO A CA 1
ATOM 608 C C . PRO A 1 72 ? -15.712 -5.359 3.222 1.00 87.75 72 PRO A C 1
ATOM 610 O O . PRO A 1 72 ? -15.124 -6.085 2.430 1.00 87.75 72 PRO A O 1
ATOM 613 N N . PHE A 1 73 ? -15.550 -4.034 3.247 1.00 83.69 73 PHE A N 1
ATOM 614 C CA . PHE A 1 73 ? -14.646 -3.273 2.396 1.00 83.69 73 PHE A CA 1
ATOM 615 C C . PHE A 1 73 ? -13.241 -3.876 2.279 1.00 83.69 73 PHE A C 1
ATOM 617 O O . PHE A 1 73 ? -12.617 -3.790 1.223 1.00 83.69 73 PHE A O 1
ATOM 624 N N . ILE A 1 74 ? -12.753 -4.518 3.346 1.00 86.31 74 ILE A N 1
ATOM 625 C CA . ILE A 1 74 ? -11.439 -5.160 3.372 1.00 86.31 74 ILE A CA 1
ATOM 626 C C . ILE A 1 74 ? -11.254 -6.199 2.258 1.00 86.31 74 ILE A C 1
ATOM 628 O O . ILE A 1 74 ? -10.148 -6.324 1.736 1.00 86.31 74 ILE A O 1
ATOM 632 N N . ASP A 1 75 ? -12.327 -6.885 1.854 1.00 85.62 75 ASP A N 1
ATOM 633 C CA . ASP A 1 75 ? -12.298 -7.910 0.808 1.00 85.62 75 ASP A CA 1
ATOM 634 C C . ASP A 1 75 ? -11.907 -7.306 -0.545 1.00 85.62 75 ASP A C 1
ATOM 636 O O . ASP A 1 75 ? -11.209 -7.924 -1.345 1.00 85.62 75 ASP A O 1
ATOM 640 N N . THR A 1 76 ? -12.285 -6.050 -0.775 1.00 81.31 76 THR A N 1
ATOM 641 C CA . THR A 1 76 ? -11.987 -5.343 -2.020 1.00 81.31 76 THR A CA 1
ATOM 642 C C . THR A 1 76 ? -10.516 -4.923 -2.122 1.00 81.31 76 THR A C 1
ATOM 644 O O . THR A 1 76 ? -9.956 -4.864 -3.213 1.00 81.31 76 THR A O 1
ATOM 647 N N . ALA A 1 77 ? -9.844 -4.725 -0.982 1.00 84.12 77 ALA A N 1
ATOM 648 C CA . ALA A 1 77 ? -8.412 -4.443 -0.920 1.00 84.12 77 ALA A CA 1
ATOM 649 C C . ALA A 1 77 ? -7.548 -5.700 -1.144 1.00 84.12 77 ALA A C 1
ATOM 651 O O . ALA A 1 77 ? -6.348 -5.591 -1.413 1.00 84.12 77 ALA A O 1
ATOM 652 N N . LEU A 1 78 ? -8.131 -6.903 -1.025 1.00 87.25 78 LEU A N 1
ATOM 653 C CA . LEU A 1 78 ? -7.387 -8.164 -1.105 1.00 87.25 78 LEU A CA 1
ATOM 654 C C . LEU A 1 78 ? -6.726 -8.370 -2.464 1.00 87.25 78 LEU A C 1
ATOM 656 O O . LEU A 1 78 ? -5.616 -8.896 -2.502 1.00 87.25 78 LEU A O 1
ATOM 660 N N . ILE A 1 79 ? -7.334 -7.887 -3.551 1.00 88.75 79 ILE A N 1
ATOM 661 C CA . ILE A 1 79 ? -6.765 -8.006 -4.901 1.00 88.75 79 ILE A CA 1
ATOM 662 C C . ILE A 1 79 ? -5.392 -7.324 -5.003 1.00 88.75 79 ILE A C 1
ATOM 664 O O . ILE A 1 79 ? -4.470 -7.875 -5.600 1.00 88.75 79 ILE A O 1
ATOM 668 N N . PHE A 1 80 ? -5.215 -6.173 -4.341 1.00 92.44 80 PHE A N 1
ATOM 669 C CA . PHE A 1 80 ? -3.949 -5.434 -4.310 1.00 92.44 80 PHE A CA 1
ATOM 670 C C . PHE A 1 80 ? -2.887 -6.202 -3.533 1.00 92.44 80 PHE A C 1
ATOM 672 O O . PHE A 1 80 ? -1.749 -6.337 -3.982 1.00 92.44 80 PHE A O 1
ATOM 679 N N . ARG A 1 81 ? -3.273 -6.757 -2.382 1.00 92.44 81 ARG A N 1
ATOM 680 C CA . ARG A 1 81 ? -2.394 -7.593 -1.562 1.00 92.44 81 ARG A CA 1
ATOM 681 C C . ARG A 1 81 ? -1.968 -8.864 -2.296 1.00 92.44 81 ARG A C 1
ATOM 683 O O . ARG A 1 81 ? -0.797 -9.230 -2.263 1.00 92.44 81 ARG A O 1
ATOM 690 N N . GLU A 1 82 ? -2.897 -9.549 -2.951 1.00 93.56 82 GLU A N 1
ATOM 691 C CA . GLU A 1 82 ? -2.610 -10.778 -3.690 1.00 93.56 82 GLU A CA 1
ATOM 692 C C . GLU A 1 82 ? -1.724 -10.526 -4.907 1.00 93.56 82 GLU A C 1
ATOM 694 O O . GLU A 1 82 ? -0.767 -11.271 -5.121 1.00 93.56 82 GLU A O 1
ATOM 699 N N . ALA A 1 83 ? -1.994 -9.465 -5.673 1.00 95.00 83 ALA A N 1
ATOM 700 C CA . ALA A 1 83 ? -1.143 -9.061 -6.787 1.00 95.00 83 ALA A CA 1
ATOM 701 C C . ALA A 1 83 ? 0.282 -8.752 -6.312 1.00 95.00 83 ALA A C 1
ATOM 703 O O . ALA A 1 83 ? 1.242 -9.275 -6.876 1.00 95.00 83 ALA A O 1
ATOM 704 N N . ALA A 1 84 ? 0.425 -7.982 -5.228 1.00 96.69 84 ALA A N 1
ATOM 705 C CA . ALA A 1 84 ? 1.721 -7.669 -4.636 1.00 96.69 84 ALA A CA 1
ATOM 706 C C . ALA A 1 84 ? 2.491 -8.923 -4.201 1.00 96.69 84 ALA A C 1
ATOM 708 O O . ALA A 1 84 ? 3.671 -9.049 -4.513 1.00 96.69 84 ALA A O 1
ATOM 709 N N . ARG A 1 85 ? 1.827 -9.882 -3.541 1.00 95.81 85 ARG A N 1
ATOM 710 C CA . ARG A 1 85 ? 2.447 -11.155 -3.128 1.00 95.81 85 ARG A CA 1
ATOM 711 C C . ARG A 1 85 ? 2.884 -12.004 -4.314 1.00 95.81 85 ARG A C 1
ATOM 713 O O . ARG A 1 85 ? 3.979 -12.557 -4.284 1.00 95.81 85 ARG A O 1
ATOM 720 N N . LYS A 1 86 ? 2.053 -12.094 -5.357 1.00 96.75 86 LYS A N 1
ATOM 721 C CA . LYS A 1 86 ? 2.386 -12.821 -6.593 1.00 96.75 86 LYS A CA 1
ATOM 722 C C . LYS A 1 86 ? 3.586 -12.190 -7.297 1.00 96.75 86 LYS A C 1
ATOM 724 O O . LYS A 1 86 ? 4.487 -12.914 -7.704 1.00 96.75 86 LYS A O 1
ATOM 729 N N . ILE A 1 87 ? 3.628 -10.859 -7.385 1.00 97.12 87 ILE A N 1
ATOM 730 C CA . ILE A 1 87 ? 4.777 -10.134 -7.942 1.00 97.12 87 ILE A CA 1
ATOM 731 C C . ILE A 1 87 ? 6.012 -10.357 -7.067 1.00 97.12 87 ILE A C 1
ATOM 733 O O . ILE A 1 87 ? 7.050 -10.730 -7.594 1.00 97.12 87 ILE A O 1
ATOM 737 N N . LYS A 1 88 ? 5.915 -10.212 -5.740 1.00 96.69 88 LYS A N 1
ATOM 738 C CA . LYS A 1 88 ? 7.046 -10.461 -4.835 1.00 96.69 88 LYS A CA 1
ATOM 739 C C . LYS A 1 88 ? 7.615 -11.867 -5.023 1.00 96.69 88 LYS A C 1
ATOM 741 O O . LYS A 1 88 ? 8.819 -12.002 -5.185 1.00 96.69 88 LYS A O 1
ATOM 746 N N . ALA A 1 89 ? 6.759 -12.889 -5.054 1.00 94.00 89 ALA A N 1
ATOM 747 C CA . ALA A 1 89 ? 7.178 -14.270 -5.281 1.00 94.00 89 ALA A CA 1
ATOM 748 C C . ALA A 1 89 ? 7.875 -14.450 -6.641 1.00 94.00 89 ALA A C 1
ATOM 750 O O . ALA A 1 89 ? 8.922 -15.087 -6.702 1.00 94.00 89 ALA A O 1
ATOM 751 N N . LEU A 1 90 ? 7.335 -13.843 -7.706 1.00 93.19 90 LEU A N 1
ATOM 752 C CA . LEU A 1 90 ? 7.944 -13.854 -9.039 1.00 93.19 90 LEU A CA 1
ATOM 753 C C . LEU A 1 90 ? 9.353 -13.240 -9.031 1.00 93.19 90 LEU A C 1
ATOM 755 O O . LEU A 1 90 ? 10.271 -13.811 -9.613 1.00 93.19 90 LEU A O 1
ATOM 759 N N . LEU A 1 91 ? 9.527 -12.093 -8.371 1.00 92.81 91 LEU A N 1
ATOM 760 C CA . LEU A 1 91 ? 10.811 -11.390 -8.335 1.00 92.81 91 LEU A CA 1
ATOM 761 C C . LEU A 1 91 ? 11.827 -12.066 -7.397 1.00 92.81 91 LEU A C 1
ATOM 763 O O . LEU A 1 91 ? 13.010 -12.097 -7.709 1.00 92.81 91 LEU A O 1
ATOM 767 N N . MET A 1 92 ? 11.381 -12.661 -6.284 1.00 89.50 92 MET A N 1
ATOM 768 C CA . MET A 1 92 ? 12.256 -13.438 -5.392 1.00 89.50 92 MET A CA 1
ATOM 769 C C . MET A 1 92 ? 12.792 -14.701 -6.069 1.00 89.50 92 MET A C 1
ATOM 771 O O . MET A 1 92 ? 13.967 -15.023 -5.920 1.00 89.50 92 MET A O 1
ATOM 775 N N . PHE A 1 93 ? 11.947 -15.397 -6.835 1.00 80.69 93 PHE A N 1
ATOM 776 C CA . PHE A 1 93 ? 12.355 -16.587 -7.580 1.00 80.69 93 PHE A CA 1
ATOM 777 C C . PHE A 1 93 ? 13.503 -16.284 -8.556 1.00 80.69 93 PHE A C 1
ATOM 779 O O . PHE A 1 93 ? 14.460 -17.049 -8.651 1.00 80.69 93 PHE A O 1
ATOM 786 N N .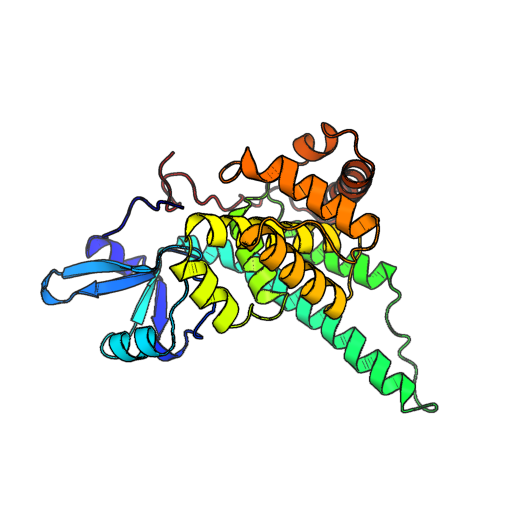 GLN A 1 94 ? 13.449 -15.125 -9.220 1.00 73.56 94 GLN A N 1
ATOM 787 C CA . GLN A 1 94 ? 14.515 -14.662 -10.108 1.00 73.56 94 GLN A CA 1
ATOM 788 C C . GLN A 1 94 ? 15.842 -14.453 -9.361 1.00 73.56 94 GLN A C 1
ATOM 790 O O . GLN A 1 94 ? 16.900 -14.840 -9.864 1.00 73.56 94 GLN A O 1
ATOM 795 N N . ASP A 1 95 ? 15.796 -13.842 -8.175 1.00 72.44 95 ASP A N 1
ATOM 796 C CA . ASP A 1 95 ? 16.994 -13.601 -7.369 1.00 72.44 95 ASP A CA 1
ATOM 797 C C . ASP A 1 95 ? 17.634 -14.923 -6.921 1.00 72.44 95 ASP A C 1
ATOM 799 O O . ASP A 1 95 ? 18.851 -15.084 -7.025 1.00 72.44 95 ASP A O 1
ATOM 803 N N . GLU A 1 96 ? 16.833 -15.895 -6.480 1.00 72.62 96 GLU A N 1
ATOM 804 C CA . GLU A 1 96 ? 17.315 -17.209 -6.038 1.00 72.62 96 GLU A CA 1
ATOM 805 C C . GLU A 1 96 ? 17.934 -18.023 -7.185 1.00 72.62 96 GLU A C 1
ATOM 807 O O . GLU A 1 96 ? 19.055 -18.524 -7.044 1.00 72.62 96 GLU A O 1
ATOM 812 N N . GLU A 1 97 ? 17.270 -18.109 -8.344 1.00 65.94 97 GLU A N 1
ATOM 813 C CA . GLU A 1 97 ? 17.808 -18.812 -9.518 1.00 65.94 97 GLU A CA 1
ATOM 814 C C . GLU A 1 97 ? 19.114 -18.186 -10.015 1.00 65.94 97 GLU A C 1
ATOM 816 O O . GLU A 1 97 ? 20.070 -18.902 -10.325 1.00 65.94 97 GLU A O 1
ATOM 821 N N . TYR A 1 98 ? 19.199 -16.854 -10.047 1.00 63.62 98 TYR A N 1
ATOM 822 C CA . TYR A 1 98 ? 20.414 -16.154 -10.458 1.00 63.62 98 TYR A CA 1
ATOM 823 C C . TYR A 1 98 ? 21.599 -16.446 -9.522 1.00 63.62 98 TYR A C 1
ATOM 825 O O . TYR A 1 98 ? 22.735 -16.608 -9.982 1.00 63.62 98 TYR A O 1
ATOM 833 N N . GLN A 1 99 ? 21.357 -16.548 -8.211 1.00 65.50 99 GLN A N 1
ATOM 834 C CA . GLN A 1 99 ? 22.398 -16.908 -7.242 1.00 65.50 99 GLN A CA 1
ATOM 835 C C . GLN A 1 99 ? 22.820 -18.378 -7.374 1.00 65.50 99 GLN A C 1
ATOM 837 O O . GLN A 1 99 ? 24.014 -18.673 -7.328 1.00 65.50 99 GLN A O 1
ATOM 842 N N . LEU A 1 100 ? 21.875 -19.295 -7.599 1.00 65.12 100 LEU A N 1
ATOM 843 C CA . LEU A 1 100 ? 22.169 -20.718 -7.805 1.00 65.12 100 LEU A CA 1
ATOM 844 C C . LEU A 1 100 ? 22.965 -20.960 -9.098 1.00 65.12 100 LEU A C 1
ATOM 846 O O . LEU A 1 100 ? 23.946 -21.703 -9.086 1.00 65.12 100 LEU A O 1
ATOM 850 N N . GLN A 1 101 ? 22.628 -20.267 -10.190 1.00 60.66 101 GLN A N 1
ATOM 851 C CA . GLN A 1 101 ? 23.354 -20.362 -11.464 1.00 60.66 101 GLN A CA 1
ATOM 852 C C . GLN A 1 101 ? 24.795 -19.837 -11.377 1.00 60.66 101 GLN A C 1
ATOM 854 O O . GLN A 1 101 ? 25.686 -20.377 -12.031 1.00 60.66 101 GLN A O 1
ATOM 859 N N . LYS A 1 102 ? 25.066 -18.828 -10.536 1.00 60.97 102 LYS A N 1
ATOM 860 C CA . LYS A 1 102 ? 26.444 -18.387 -10.248 1.00 60.97 102 LYS A CA 1
ATOM 861 C C . LYS A 1 102 ? 27.275 -19.442 -9.518 1.00 60.97 102 LYS A C 1
ATOM 863 O O . LYS A 1 102 ? 28.500 -19.408 -9.613 1.00 60.97 102 LYS A O 1
ATOM 868 N N . LEU A 1 103 ? 26.628 -20.344 -8.782 1.00 60.88 103 LEU A N 1
ATOM 869 C CA . LEU A 1 103 ? 27.282 -21.342 -7.937 1.00 60.88 103 LEU A CA 1
ATOM 870 C C . LEU A 1 103 ? 27.481 -22.691 -8.645 1.00 60.88 103 LEU A C 1
ATOM 872 O O . LEU A 1 103 ? 28.391 -23.430 -8.271 1.00 60.88 103 LEU A O 1
ATOM 876 N N . SER A 1 104 ? 26.712 -23.004 -9.694 1.00 60.44 104 SER A N 1
ATOM 877 C CA . SER A 1 104 ? 26.875 -24.238 -10.475 1.00 60.44 104 SER A CA 1
ATOM 878 C C . SER A 1 104 ? 27.127 -23.961 -11.963 1.00 60.44 104 SER A C 1
ATOM 880 O O . SER A 1 104 ? 26.195 -23.773 -12.740 1.00 60.44 104 SER A O 1
ATOM 882 N N . MET A 1 105 ? 28.389 -24.037 -12.409 1.00 56.22 105 MET A N 1
ATOM 883 C CA . MET A 1 105 ? 28.735 -24.035 -13.848 1.00 56.22 105 MET A CA 1
ATOM 884 C C . MET A 1 105 ? 28.316 -25.316 -14.595 1.00 56.22 105 MET A C 1
ATOM 886 O O . MET A 1 105 ? 28.549 -25.441 -15.795 1.00 56.22 105 MET A O 1
ATOM 890 N N . ALA A 1 106 ? 27.699 -26.280 -13.917 1.00 58.84 106 ALA A N 1
ATOM 891 C CA . ALA A 1 106 ? 27.247 -27.516 -14.525 1.00 58.84 106 ALA A CA 1
ATOM 892 C C . ALA A 1 106 ? 25.938 -27.955 -13.869 1.00 58.84 106 ALA A C 1
ATOM 894 O O . ALA A 1 106 ? 25.987 -28.518 -12.782 1.00 58.84 106 ALA A O 1
ATOM 895 N N . GLN A 1 107 ? 24.802 -27.692 -14.529 1.00 52.47 107 GLN A N 1
ATOM 896 C CA . GLN A 1 107 ? 23.687 -28.633 -14.764 1.00 52.47 107 GLN A CA 1
ATOM 897 C C . GLN A 1 107 ? 22.347 -27.913 -15.061 1.00 52.47 107 GLN A C 1
ATOM 899 O O . GLN A 1 107 ? 21.753 -27.285 -14.199 1.00 52.47 107 GLN A O 1
ATOM 904 N N . ILE A 1 108 ? 21.867 -28.143 -16.293 1.00 53.28 108 ILE A N 1
ATOM 905 C CA . ILE A 1 108 ? 20.460 -28.300 -16.727 1.00 53.28 108 ILE A CA 1
ATOM 906 C C . ILE A 1 108 ? 19.595 -27.034 -16.970 1.00 53.28 108 ILE A C 1
ATOM 908 O O . ILE A 1 108 ? 18.949 -26.487 -16.089 1.00 53.28 108 ILE A O 1
ATOM 912 N N . ALA A 1 109 ? 19.507 -26.692 -18.265 1.00 56.00 109 ALA A N 1
ATOM 913 C CA . ALA A 1 109 ? 18.306 -26.492 -19.106 1.00 56.00 109 ALA A CA 1
ATOM 914 C C . ALA A 1 109 ? 17.176 -25.507 -18.736 1.00 56.00 109 ALA A C 1
ATOM 916 O O . ALA A 1 109 ? 16.277 -25.337 -19.560 1.00 56.00 109 ALA A O 1
ATOM 917 N N . HIS A 1 110 ? 17.210 -24.818 -17.600 1.00 59.53 110 HIS A N 1
ATOM 918 C CA . HIS A 1 110 ? 16.277 -23.720 -17.334 1.00 59.53 110 HIS A CA 1
ATOM 919 C C . HIS A 1 110 ? 16.995 -22.388 -17.525 1.00 59.53 110 HIS A C 1
ATOM 921 O O . HIS A 1 110 ? 17.706 -21.900 -16.649 1.00 59.53 110 HIS A O 1
ATOM 927 N N . LEU A 1 111 ? 16.858 -21.832 -18.733 1.00 66.31 111 LEU A N 1
ATOM 928 C CA . LEU A 1 111 ? 17.241 -20.447 -18.984 1.00 66.31 111 LEU A CA 1
ATOM 929 C C . LEU A 1 111 ? 16.363 -19.562 -18.089 1.00 66.31 111 LEU A C 1
ATOM 931 O O . LEU A 1 111 ? 15.140 -19.728 -18.127 1.00 66.31 111 LEU A O 1
ATOM 935 N N . PRO A 1 112 ? 16.954 -18.653 -17.293 1.00 71.94 112 PRO A N 1
ATOM 936 C CA . PRO A 1 112 ? 16.159 -17.734 -16.499 1.00 71.94 112 PRO A CA 1
ATOM 937 C C . PRO A 1 112 ? 15.297 -16.889 -17.450 1.00 71.94 112 PRO A C 1
ATOM 939 O O . PRO A 1 112 ? 15.747 -16.572 -18.561 1.00 71.94 112 PRO A O 1
ATOM 942 N N . PRO A 1 113 ? 14.072 -16.523 -17.044 1.00 82.62 113 PRO A N 1
ATOM 943 C CA . PRO A 1 113 ? 13.191 -15.717 -17.875 1.00 82.62 113 PRO A CA 1
ATOM 944 C C . PRO A 1 113 ? 13.883 -14.411 -18.263 1.00 82.62 113 PRO A C 1
ATOM 946 O O . PRO A 1 113 ? 14.555 -13.760 -17.455 1.00 82.62 113 PRO A O 1
ATOM 949 N N . ALA A 1 114 ? 13.715 -14.008 -19.517 1.00 86.19 114 ALA A N 1
ATOM 950 C CA . ALA A 1 114 ? 14.278 -12.764 -19.996 1.00 86.19 114 ALA A CA 1
ATOM 951 C C . ALA A 1 114 ? 13.615 -11.568 -19.281 1.00 86.19 114 ALA A C 1
ATOM 953 O O . ALA A 1 114 ? 12.429 -11.619 -18.940 1.00 86.19 114 ALA A O 1
ATOM 954 N N . PRO A 1 115 ? 14.317 -10.429 -19.111 1.00 87.00 115 PRO A N 1
ATOM 955 C CA . PRO A 1 115 ? 13.773 -9.276 -18.385 1.00 87.00 115 PRO A CA 1
ATOM 956 C C . PRO A 1 115 ? 12.419 -8.767 -18.910 1.00 87.00 115 PRO A C 1
ATOM 958 O O . PRO A 1 115 ? 11.589 -8.275 -18.146 1.00 87.00 115 PRO A O 1
ATOM 961 N N . TYR A 1 116 ? 12.165 -8.894 -20.217 1.00 88.75 116 TYR A N 1
ATOM 962 C CA . TYR A 1 116 ? 10.888 -8.496 -20.812 1.00 88.75 116 TYR A CA 1
ATOM 963 C C . TYR A 1 116 ? 9.739 -9.461 -20.479 1.00 88.75 116 TYR A C 1
ATOM 965 O O . TYR A 1 116 ? 8.593 -9.017 -20.441 1.00 88.75 116 TYR A O 1
ATOM 973 N N . GLU A 1 117 ? 10.022 -10.742 -20.223 1.00 90.06 117 GLU A N 1
ATOM 974 C CA . GLU A 1 117 ? 9.030 -11.745 -19.812 1.00 90.06 117 GLU A CA 1
ATOM 975 C C . GLU A 1 117 ? 8.588 -11.489 -18.374 1.00 90.06 117 GLU A C 1
ATOM 977 O O . GLU A 1 117 ? 7.391 -11.463 -18.094 1.00 90.06 117 GLU A O 1
ATOM 982 N N . ILE A 1 118 ? 9.543 -11.183 -17.487 1.00 91.56 118 ILE A N 1
ATOM 983 C CA . ILE A 1 118 ? 9.250 -10.737 -16.120 1.00 91.56 118 ILE A CA 1
ATOM 984 C C . ILE A 1 118 ? 8.437 -9.444 -16.145 1.00 91.56 118 ILE A C 1
ATOM 986 O O . ILE A 1 118 ? 7.389 -9.362 -15.506 1.00 91.56 118 ILE A O 1
ATOM 990 N N . SER A 1 119 ? 8.862 -8.453 -16.936 1.00 91.88 119 SER A N 1
ATOM 991 C CA . SER A 1 119 ? 8.111 -7.204 -17.094 1.00 91.88 119 SER A CA 1
ATOM 992 C C . SER A 1 119 ? 6.680 -7.450 -17.593 1.00 91.88 119 SER A C 1
ATOM 994 O O . SER A 1 119 ? 5.756 -6.815 -17.091 1.00 91.88 119 SER A O 1
ATOM 996 N N . ASP A 1 120 ? 6.464 -8.369 -18.541 1.00 91.12 120 ASP A N 1
ATOM 997 C CA . ASP A 1 120 ? 5.119 -8.714 -19.024 1.00 91.12 120 ASP A CA 1
ATOM 998 C C . ASP A 1 120 ? 4.279 -9.419 -17.953 1.00 91.12 120 ASP A C 1
ATOM 1000 O O . ASP A 1 120 ? 3.126 -9.049 -17.732 1.00 91.12 120 ASP A O 1
ATOM 1004 N N . ALA A 1 121 ? 4.858 -10.391 -17.246 1.00 93.19 121 ALA A N 1
ATOM 1005 C CA . ALA A 1 121 ? 4.193 -11.098 -16.158 1.00 93.19 121 ALA A CA 1
ATOM 1006 C C . ALA A 1 121 ? 3.774 -10.139 -15.031 1.00 93.19 121 ALA A C 1
ATOM 1008 O O . ALA A 1 121 ? 2.646 -10.211 -14.542 1.00 93.19 121 ALA A O 1
ATOM 1009 N N . VAL A 1 122 ? 4.635 -9.181 -14.678 1.00 94.44 122 VAL A N 1
ATOM 1010 C CA . VAL A 1 122 ? 4.306 -8.105 -13.735 1.00 94.44 122 VAL A CA 1
ATOM 1011 C C . VAL A 1 122 ? 3.130 -7.271 -14.248 1.00 94.44 122 VAL A C 1
ATOM 1013 O O . VAL A 1 122 ? 2.179 -7.054 -13.501 1.00 94.44 122 VAL A O 1
ATOM 1016 N N . LEU A 1 123 ? 3.127 -6.846 -15.517 1.00 91.81 123 LEU A N 1
ATOM 1017 C CA . LEU A 1 123 ? 2.011 -6.069 -16.077 1.00 91.81 123 LEU A CA 1
ATOM 1018 C C . LEU A 1 123 ? 0.688 -6.841 -16.061 1.00 91.81 123 LEU A C 1
ATOM 1020 O O . LEU A 1 123 ? -0.348 -6.249 -15.766 1.00 91.81 123 LEU A O 1
ATOM 1024 N N . ARG A 1 124 ? 0.711 -8.154 -16.316 1.00 91.62 124 ARG A N 1
ATOM 1025 C CA . ARG A 1 124 ? -0.479 -9.016 -16.203 1.00 91.62 124 ARG A CA 1
ATOM 1026 C C . ARG A 1 124 ? -1.023 -9.068 -14.781 1.00 91.62 124 ARG A C 1
ATOM 1028 O O . ARG A 1 124 ? -2.233 -9.098 -14.600 1.00 91.62 124 ARG A O 1
ATOM 1035 N N . LEU A 1 125 ? -0.145 -9.073 -13.779 1.00 93.38 125 LEU A N 1
ATOM 1036 C CA . LEU A 1 125 ? -0.536 -9.069 -12.366 1.00 93.38 125 LEU A CA 1
ATOM 1037 C C . LEU A 1 125 ? -1.023 -7.692 -11.895 1.00 93.38 125 LEU A C 1
ATOM 1039 O O . LEU A 1 125 ? -1.864 -7.620 -11.003 1.00 93.38 125 LEU A O 1
ATOM 1043 N N . LEU A 1 126 ? -0.525 -6.610 -12.498 1.00 92.12 126 LEU A N 1
ATOM 1044 C CA . LEU A 1 126 ? -0.982 -5.244 -12.234 1.00 92.12 126 LEU A CA 1
ATOM 1045 C C . LEU A 1 126 ? -2.303 -4.918 -12.935 1.00 92.12 126 LEU A C 1
ATOM 1047 O O . LEU A 1 126 ? -3.062 -4.096 -12.430 1.00 92.12 126 LEU A O 1
ATOM 1051 N N . ALA A 1 127 ? -2.586 -5.551 -14.077 1.00 88.94 127 ALA A N 1
ATOM 1052 C CA . ALA A 1 127 ? -3.752 -5.258 -14.903 1.00 88.94 127 ALA A CA 1
ATOM 1053 C C . ALA A 1 127 ? -5.078 -5.226 -14.118 1.00 88.94 127 ALA A C 1
ATOM 1055 O O . ALA A 1 127 ? -5.767 -4.215 -14.218 1.00 88.94 127 ALA A O 1
ATOM 1056 N N . PRO A 1 128 ? -5.419 -6.222 -13.273 1.00 87.56 128 PRO A N 1
ATOM 1057 C CA . PRO A 1 128 ? -6.698 -6.244 -12.560 1.00 87.56 128 PRO A CA 1
ATOM 1058 C C . PRO A 1 128 ? -6.839 -5.167 -11.478 1.00 87.56 128 PRO A C 1
ATOM 1060 O O . PRO A 1 128 ? -7.937 -4.968 -10.964 1.00 87.56 128 PRO A O 1
ATOM 1063 N N . LEU A 1 129 ? -5.743 -4.500 -11.095 1.00 89.19 129 LEU A N 1
ATOM 1064 C CA . LEU A 1 129 ? -5.761 -3.416 -10.106 1.00 89.19 129 LEU A CA 1
ATOM 1065 C C . LEU A 1 129 ? -6.291 -2.109 -10.701 1.00 89.19 129 LEU A C 1
ATOM 1067 O O . LEU A 1 129 ? -6.785 -1.247 -9.976 1.00 89.19 129 LEU A O 1
ATOM 1071 N N . TRP A 1 130 ? -6.195 -1.976 -12.023 1.00 86.19 130 TRP A N 1
ATOM 1072 C CA . TRP A 1 130 ? -6.848 -0.929 -12.788 1.00 86.19 130 TRP A CA 1
ATOM 1073 C C . TRP A 1 130 ? -8.268 -1.397 -13.083 1.00 86.19 130 TRP A C 1
ATOM 1075 O O . TRP A 1 130 ? -8.462 -2.331 -13.858 1.00 86.19 130 TRP A O 1
ATOM 1085 N N . GLY A 1 131 ? -9.274 -0.790 -12.459 1.00 76.75 131 GLY A N 1
ATOM 1086 C CA . GLY A 1 131 ? -10.651 -1.156 -12.788 1.00 76.75 131 GLY A CA 1
ATOM 1087 C C . GLY A 1 131 ? -11.201 -0.324 -13.941 1.00 76.75 131 GLY A C 1
ATOM 1088 O O . GLY A 1 131 ? -10.457 0.233 -14.757 1.00 76.75 131 GLY A O 1
ATOM 1089 N N . ARG A 1 132 ? -12.531 -0.245 -14.030 1.00 69.50 132 ARG A N 1
ATOM 1090 C CA . ARG A 1 132 ? -13.227 0.408 -15.147 1.00 69.50 132 ARG A CA 1
ATOM 1091 C C . ARG A 1 132 ? -12.701 1.829 -15.417 1.00 69.50 132 ARG A C 1
ATOM 1093 O O . ARG A 1 132 ? -12.543 2.632 -14.500 1.00 69.50 132 ARG A O 1
ATOM 1100 N N . TYR A 1 133 ? -12.465 2.139 -16.694 1.00 70.25 133 TYR A N 1
ATOM 1101 C CA . TYR A 1 133 ? -11.851 3.394 -17.167 1.00 70.25 133 TYR A CA 1
ATOM 1102 C C . TYR A 1 133 ? -10.380 3.598 -16.769 1.00 70.25 133 TYR A C 1
ATOM 1104 O O . TYR A 1 133 ? -9.917 4.733 -16.734 1.00 70.25 133 TYR A O 1
ATOM 1112 N N . PHE A 1 134 ? -9.635 2.525 -16.474 1.00 76.56 134 PHE A N 1
ATOM 1113 C CA . PHE A 1 134 ? -8.225 2.617 -16.061 1.00 76.56 134 PHE A CA 1
ATOM 1114 C C . PHE A 1 134 ? -8.045 3.534 -14.865 1.00 76.56 134 PHE A C 1
ATOM 1116 O O . PHE A 1 134 ? -7.100 4.319 -14.807 1.00 76.56 134 PHE A O 1
ATOM 1123 N N . LYS A 1 135 ? -8.987 3.448 -13.927 1.00 82.56 135 LYS A N 1
ATOM 1124 C CA . LYS A 1 135 ? -8.927 4.203 -12.690 1.00 82.56 135 LYS A CA 1
ATOM 1125 C C . LYS A 1 135 ? -8.349 3.345 -11.570 1.00 82.56 135 LYS A C 1
ATOM 1127 O O . LYS A 1 135 ? -8.584 2.136 -11.516 1.00 82.56 135 LYS A O 1
ATOM 1132 N N . ILE A 1 136 ? -7.589 3.979 -10.688 1.00 85.88 136 ILE A N 1
ATOM 1133 C CA . ILE A 1 136 ? -6.991 3.336 -9.524 1.00 85.88 136 ILE A CA 1
ATOM 1134 C C . ILE A 1 136 ? -7.002 4.292 -8.339 1.00 85.88 136 ILE A C 1
ATOM 1136 O O . ILE A 1 136 ? -6.703 5.479 -8.474 1.00 85.88 136 ILE A O 1
ATOM 1140 N N . GLU A 1 137 ? -7.369 3.770 -7.177 1.00 85.19 137 GLU A N 1
ATOM 1141 C CA . GLU A 1 137 ? -7.476 4.560 -5.958 1.00 85.19 137 GLU A CA 1
ATOM 1142 C C . GLU A 1 137 ? -6.113 4.599 -5.234 1.00 85.19 137 GLU A C 1
ATOM 1144 O O . GLU A 1 137 ? -5.593 3.536 -4.864 1.00 85.19 137 GLU A O 1
ATOM 1149 N N . PRO A 1 138 ? -5.517 5.792 -5.012 1.00 83.12 138 PRO A N 1
ATOM 1150 C CA . PRO A 1 138 ? -4.202 5.963 -4.391 1.00 83.12 138 PRO A CA 1
ATOM 1151 C C . PRO A 1 138 ? -3.967 5.179 -3.115 1.00 83.12 138 PRO A C 1
ATOM 1153 O O . PRO A 1 138 ? -2.872 4.664 -2.893 1.00 83.12 138 PRO A O 1
ATOM 1156 N N . PHE A 1 139 ? -4.994 5.082 -2.281 1.00 86.06 139 PHE A N 1
ATOM 1157 C CA . PHE A 1 139 ? -4.905 4.440 -0.983 1.00 86.06 139 PHE A CA 1
ATOM 1158 C C . PHE A 1 139 ? -4.472 2.967 -1.077 1.00 86.06 139 PHE A C 1
ATOM 1160 O O . PHE A 1 139 ? -3.619 2.508 -0.313 1.00 86.06 139 PHE A O 1
ATOM 1167 N N . PHE A 1 140 ? -5.007 2.213 -2.041 1.00 88.88 140 PHE A N 1
ATOM 1168 C CA . PHE A 1 140 ? -4.698 0.784 -2.156 1.00 88.88 140 PHE A CA 1
ATOM 1169 C C . PHE A 1 140 ? -3.309 0.503 -2.710 1.00 88.88 140 PHE A C 1
ATOM 1171 O O . PHE A 1 140 ? -2.769 -0.586 -2.500 1.00 88.88 140 PHE A O 1
ATOM 1178 N N . ILE A 1 141 ? -2.676 1.500 -3.326 1.00 92.19 141 ILE A N 1
ATOM 1179 C CA . ILE A 1 141 ? -1.273 1.409 -3.717 1.00 92.19 141 ILE A CA 1
ATOM 1180 C C . ILE A 1 141 ? -0.375 1.248 -2.490 1.00 92.19 141 ILE A C 1
ATOM 1182 O O . ILE A 1 141 ? 0.623 0.531 -2.548 1.00 92.19 141 ILE A O 1
ATOM 1186 N N . THR A 1 142 ? -0.743 1.833 -1.347 1.00 91.62 142 THR A N 1
ATOM 1187 C CA . THR A 1 142 ? -0.002 1.623 -0.099 1.00 91.62 142 THR A CA 1
ATOM 1188 C C . THR A 1 142 ? -0.139 0.198 0.421 1.00 91.62 142 THR A C 1
ATOM 1190 O O . THR A 1 142 ? 0.851 -0.374 0.878 1.00 91.62 142 THR A O 1
ATOM 1193 N N . VAL A 1 143 ? -1.319 -0.416 0.286 1.00 91.12 143 VAL A N 1
ATOM 1194 C CA . VAL A 1 143 ? -1.526 -1.839 0.614 1.00 91.12 143 VAL A CA 1
ATOM 1195 C C . VAL A 1 143 ? -0.646 -2.720 -0.267 1.00 91.12 143 VAL A C 1
ATOM 1197 O O . VAL A 1 143 ? 0.080 -3.575 0.237 1.00 91.12 143 VAL A O 1
ATOM 1200 N N . PHE A 1 144 ? -0.669 -2.459 -1.573 1.00 95.12 144 PHE A N 1
ATOM 1201 C CA . PHE A 1 144 ? 0.157 -3.151 -2.553 1.00 95.12 144 PHE A CA 1
ATOM 1202 C C . PHE A 1 144 ? 1.653 -3.038 -2.215 1.00 95.12 144 PHE A C 1
ATOM 1204 O O . PHE A 1 144 ? 2.339 -4.047 -2.063 1.00 95.12 144 PHE A O 1
ATOM 1211 N N . ALA A 1 145 ? 2.164 -1.819 -2.021 1.00 95.75 145 ALA A N 1
ATOM 1212 C CA . ALA A 1 145 ? 3.578 -1.592 -1.734 1.00 95.75 145 ALA A CA 1
ATOM 1213 C C . ALA A 1 145 ? 4.017 -2.229 -0.407 1.00 95.75 145 ALA A C 1
ATOM 1215 O O . ALA A 1 145 ? 5.155 -2.678 -0.292 1.00 95.75 145 ALA A O 1
ATOM 1216 N N . ASN A 1 146 ? 3.127 -2.295 0.587 1.00 92.94 146 ASN A N 1
ATOM 1217 C CA . ASN A 1 146 ? 3.428 -2.902 1.880 1.00 92.94 146 ASN A CA 1
ATOM 1218 C C . ASN A 1 146 ? 3.602 -4.423 1.836 1.00 92.94 146 ASN A C 1
ATOM 1220 O O . ASN A 1 146 ? 4.261 -4.988 2.706 1.00 92.94 146 ASN A O 1
ATOM 1224 N N . GLU A 1 147 ? 2.993 -5.071 0.851 1.00 94.75 147 GLU A N 1
ATOM 1225 C CA . GLU A 1 147 ? 3.066 -6.518 0.653 1.00 94.75 147 GLU A CA 1
ATOM 1226 C C . GLU A 1 147 ? 4.163 -6.889 -0.353 1.00 94.75 147 GLU A C 1
ATOM 1228 O O . GLU A 1 147 ? 4.784 -7.942 -0.222 1.00 94.75 147 GLU A O 1
ATOM 1233 N N . LEU A 1 148 ? 4.445 -6.003 -1.314 1.00 96.88 148 LEU A N 1
ATOM 1234 C CA . LEU A 1 148 ? 5.528 -6.156 -2.282 1.00 96.88 148 LEU A CA 1
ATOM 1235 C C . LEU A 1 148 ? 6.906 -5.945 -1.635 1.00 96.88 148 LEU A C 1
ATOM 1237 O O . LEU A 1 148 ? 7.786 -6.800 -1.729 1.00 96.88 148 LEU A O 1
ATOM 1241 N N . CYS A 1 149 ? 7.091 -4.800 -0.983 1.00 96.50 149 CYS A N 1
ATOM 1242 C CA . CYS A 1 149 ? 8.359 -4.397 -0.385 1.00 96.50 149 CYS A CA 1
ATOM 1243 C C . CYS A 1 149 ? 8.455 -4.852 1.076 1.00 96.50 149 CYS A C 1
ATOM 1245 O O . CYS A 1 149 ? 7.475 -5.263 1.700 1.00 96.50 149 CYS A O 1
ATOM 1247 N N . ASP A 1 150 ? 9.647 -4.752 1.647 1.00 94.31 150 ASP A N 1
ATOM 1248 C CA . ASP A 1 150 ? 9.855 -4.984 3.070 1.00 94.31 150 ASP A CA 1
ATOM 1249 C C . ASP A 1 150 ? 9.226 -3.865 3.903 1.00 94.31 150 ASP A C 1
ATOM 1251 O O . ASP A 1 150 ? 8.974 -2.750 3.424 1.00 94.31 150 ASP A O 1
ATOM 1255 N N . LEU A 1 151 ? 8.925 -4.176 5.167 1.00 92.88 151 LEU A N 1
ATOM 1256 C CA . LEU A 1 151 ? 8.361 -3.190 6.078 1.00 92.88 151 LEU A CA 1
ATOM 1257 C C . LEU A 1 151 ? 9.362 -2.070 6.347 1.00 92.88 151 LEU A C 1
ATOM 1259 O O . LEU A 1 151 ? 10.546 -2.305 6.585 1.00 92.88 151 LEU A O 1
ATOM 1263 N N . ILE A 1 152 ? 8.843 -0.847 6.398 1.00 94.44 152 ILE A N 1
ATOM 1264 C CA . ILE A 1 152 ? 9.588 0.295 6.919 1.00 94.44 152 ILE A CA 1
ATOM 1265 C C . ILE A 1 152 ? 9.920 0.004 8.387 1.00 94.44 152 ILE A C 1
ATOM 1267 O O . ILE A 1 152 ? 9.082 -0.508 9.132 1.00 94.44 152 ILE A O 1
ATOM 1271 N N . SER A 1 153 ? 11.152 0.302 8.802 1.00 94.62 153 SER A N 1
ATOM 1272 C CA . SER A 1 153 ? 11.612 -0.047 10.144 1.00 94.62 153 SER A CA 1
ATOM 1273 C C . SER A 1 153 ? 10.761 0.609 11.234 1.00 94.62 153 SER A C 1
ATOM 1275 O O . SER A 1 153 ? 10.331 1.762 11.119 1.00 94.62 153 SER A O 1
ATOM 1277 N N . LYS A 1 154 ? 10.562 -0.130 12.331 1.00 94.81 154 LYS A N 1
ATOM 1278 C CA . LYS A 1 154 ? 9.773 0.308 13.491 1.00 94.81 154 LYS A CA 1
ATOM 1279 C C . LYS A 1 154 ? 10.207 1.676 14.028 1.00 94.81 154 LYS A C 1
ATOM 1281 O O . LYS A 1 154 ? 9.354 2.474 14.410 1.00 94.81 154 LYS A O 1
ATOM 1286 N N . ASP A 1 155 ? 11.511 1.956 14.015 1.00 94.12 155 ASP A N 1
ATOM 1287 C CA . ASP A 1 155 ? 12.075 3.186 14.571 1.00 94.12 155 ASP A CA 1
ATOM 1288 C C . ASP A 1 155 ? 11.678 4.386 13.706 1.00 94.12 155 ASP A C 1
ATOM 1290 O O . ASP A 1 155 ? 11.171 5.381 14.218 1.00 94.12 155 ASP A O 1
ATOM 1294 N N . LYS A 1 156 ? 11.785 4.256 12.375 1.00 93.31 156 LYS A N 1
ATOM 1295 C CA . LYS A 1 156 ? 11.370 5.302 11.429 1.00 93.31 156 LYS A CA 1
ATOM 1296 C C . LYS A 1 156 ? 9.870 5.575 11.517 1.00 93.31 156 LYS A C 1
ATOM 1298 O O . LYS A 1 156 ? 9.464 6.732 11.528 1.00 93.31 156 LYS A O 1
ATOM 1303 N N . LEU A 1 157 ? 9.052 4.524 11.612 1.00 94.69 157 LEU A N 1
ATOM 1304 C CA . LEU A 1 157 ? 7.597 4.661 11.718 1.00 94.69 157 LEU A CA 1
ATOM 1305 C C . LEU A 1 157 ? 7.161 5.315 13.026 1.00 94.69 157 LEU A C 1
ATOM 1307 O O . LEU A 1 157 ? 6.285 6.178 13.015 1.00 94.69 157 LEU A O 1
ATOM 1311 N N . THR A 1 158 ? 7.776 4.927 14.142 1.00 93.50 158 THR A N 1
ATOM 1312 C CA . THR A 1 158 ? 7.453 5.486 15.460 1.00 93.50 158 THR A CA 1
ATOM 1313 C C . THR A 1 158 ? 7.816 6.968 15.513 1.00 93.50 158 THR A C 1
ATOM 1315 O O . THR A 1 158 ? 6.947 7.787 15.807 1.00 93.50 158 THR A O 1
ATOM 1318 N N . LEU A 1 159 ? 9.038 7.324 15.097 1.00 92.12 159 LEU A N 1
ATOM 1319 C CA . LEU A 1 159 ? 9.496 8.717 15.036 1.00 92.12 159 LEU A CA 1
ATOM 1320 C C . LEU A 1 159 ? 8.622 9.579 14.113 1.00 92.12 159 LEU A C 1
ATOM 1322 O O . LEU A 1 159 ? 8.252 10.699 14.462 1.00 92.12 159 LEU A O 1
ATOM 1326 N N . ALA A 1 160 ? 8.259 9.060 12.938 1.00 92.75 160 ALA A N 1
ATOM 1327 C CA . ALA A 1 160 ? 7.395 9.766 11.996 1.00 92.75 160 ALA A CA 1
ATOM 1328 C C . ALA A 1 160 ? 5.990 10.010 12.569 1.00 92.75 160 ALA A C 1
ATOM 1330 O O . ALA A 1 160 ? 5.470 11.124 12.468 1.00 92.75 160 ALA A O 1
ATOM 1331 N N . ARG A 1 161 ? 5.399 8.987 13.206 1.00 92.62 161 ARG A N 1
ATOM 1332 C CA . ARG A 1 161 ? 4.076 9.063 13.842 1.00 92.62 161 ARG A CA 1
ATOM 1333 C C . ARG A 1 161 ? 4.048 10.090 14.973 1.00 92.62 161 ARG A C 1
ATOM 1335 O O . ARG A 1 161 ? 3.081 10.838 15.076 1.00 92.62 161 ARG A O 1
ATOM 1342 N N . GLU A 1 162 ? 5.095 10.132 15.795 1.00 92.00 162 GLU A N 1
ATOM 1343 C CA . GLU A 1 162 ? 5.233 11.084 16.905 1.00 92.00 162 GLU A CA 1
ATOM 1344 C C . GLU A 1 162 ? 5.442 12.522 16.421 1.00 92.00 162 GLU A C 1
ATOM 1346 O O . GLU A 1 162 ? 4.893 13.453 17.007 1.00 92.00 162 GLU A O 1
ATOM 1351 N N . LYS A 1 163 ? 6.198 12.707 15.332 1.00 91.62 163 LYS A N 1
ATOM 1352 C CA . LYS A 1 163 ? 6.472 14.029 14.758 1.00 91.62 163 LYS A CA 1
ATOM 1353 C C . LYS A 1 163 ? 5.230 14.634 14.106 1.00 91.62 163 LYS A C 1
ATOM 1355 O O . LYS A 1 163 ? 4.862 15.763 14.424 1.00 91.62 163 LYS A O 1
ATOM 1360 N N . ASN A 1 164 ? 4.623 13.929 13.146 1.00 90.94 164 ASN A N 1
ATOM 1361 C CA . ASN A 1 164 ? 3.455 14.411 12.408 1.00 90.94 164 ASN A CA 1
ATOM 1362 C C . ASN A 1 164 ? 2.773 13.269 11.630 1.00 90.94 164 ASN A C 1
ATOM 1364 O O . ASN A 1 164 ? 3.296 12.792 10.623 1.00 90.94 164 ASN A O 1
ATOM 1368 N N . ILE A 1 165 ? 1.556 12.899 12.042 1.00 89.94 165 ILE A N 1
ATOM 1369 C CA . ILE A 1 165 ? 0.754 11.841 11.403 1.00 89.94 165 ILE A CA 1
ATOM 1370 C C . ILE A 1 165 ? 0.444 12.154 9.930 1.00 89.94 165 ILE A C 1
ATOM 1372 O O . ILE A 1 165 ? 0.507 11.256 9.098 1.00 89.94 165 ILE A O 1
ATOM 1376 N N . LEU A 1 166 ? 0.153 13.411 9.581 1.00 88.38 166 LEU A N 1
ATOM 1377 C CA . LEU A 1 166 ? -0.146 13.782 8.191 1.00 88.38 166 LEU A C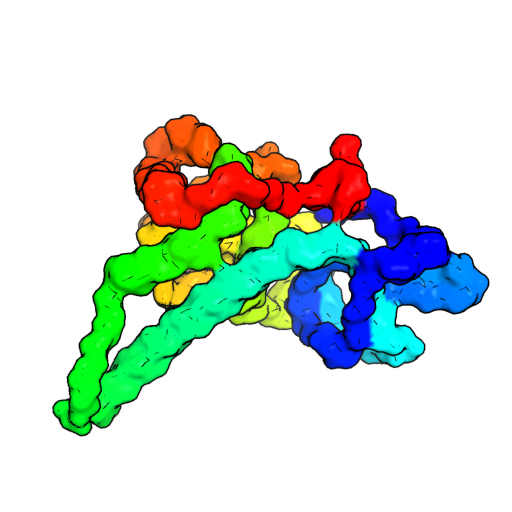A 1
ATOM 1378 C C . LEU A 1 166 ? 1.096 13.656 7.303 1.00 88.38 166 LEU A C 1
ATOM 1380 O O . LEU A 1 166 ? 1.007 13.190 6.170 1.00 88.38 166 LEU A O 1
ATOM 1384 N N . ALA A 1 167 ? 2.267 14.024 7.831 1.00 89.44 167 ALA A N 1
ATOM 1385 C CA . ALA A 1 167 ? 3.527 13.839 7.115 1.00 89.44 167 ALA A CA 1
ATOM 1386 C C . ALA A 1 167 ? 3.846 12.349 6.923 1.00 89.44 167 ALA A C 1
ATOM 1388 O O . ALA A 1 167 ? 4.292 11.960 5.846 1.00 89.44 167 ALA A O 1
ATOM 1389 N N . LEU A 1 168 ? 3.572 11.513 7.933 1.00 92.06 168 LEU A N 1
ATOM 1390 C CA . LEU A 1 168 ? 3.687 10.059 7.826 1.00 92.06 168 LEU A CA 1
ATOM 1391 C C . LEU A 1 168 ? 2.791 9.512 6.707 1.00 92.06 168 LEU A C 1
ATOM 1393 O O . LEU A 1 168 ? 3.283 8.809 5.829 1.00 92.06 168 LEU A O 1
ATOM 1397 N N . GLU A 1 169 ? 1.501 9.843 6.708 1.00 90.50 169 GLU A N 1
ATOM 1398 C CA . GLU A 1 169 ? 0.558 9.375 5.684 1.00 90.50 169 GLU A CA 1
ATOM 1399 C C . GLU A 1 169 ? 0.973 9.816 4.274 1.00 90.50 169 GLU A C 1
ATOM 1401 O O . GLU A 1 169 ? 1.009 8.993 3.358 1.00 90.50 169 GLU A O 1
ATOM 1406 N N . SER A 1 170 ? 1.359 11.085 4.104 1.00 89.38 170 SER A N 1
ATOM 1407 C CA . SER A 1 170 ? 1.817 11.609 2.812 1.00 89.38 170 SER A CA 1
ATOM 1408 C C . SER A 1 170 ? 3.089 10.897 2.331 1.00 89.38 170 SER A C 1
ATOM 1410 O O . SER A 1 170 ? 3.170 10.467 1.177 1.00 89.38 170 SER A O 1
ATOM 1412 N N . ALA A 1 171 ? 4.056 10.672 3.229 1.00 92.25 171 ALA A N 1
ATOM 1413 C CA . ALA A 1 171 ? 5.274 9.924 2.928 1.00 92.25 171 ALA A CA 1
ATOM 1414 C C . ALA A 1 171 ? 4.976 8.472 2.514 1.00 92.25 171 ALA A C 1
ATOM 1416 O O . ALA A 1 171 ? 5.592 7.947 1.580 1.00 92.25 171 ALA A O 1
ATOM 1417 N N . LEU A 1 172 ? 4.011 7.814 3.168 1.00 93.31 172 LEU A N 1
ATOM 1418 C CA . LEU A 1 172 ? 3.574 6.461 2.812 1.00 93.31 172 LEU A CA 1
ATOM 1419 C C . LEU A 1 172 ? 2.919 6.415 1.435 1.00 93.31 172 LEU A C 1
ATOM 1421 O O . LEU A 1 172 ? 3.274 5.552 0.631 1.00 93.31 172 LEU A O 1
ATOM 1425 N N . LEU A 1 173 ? 2.004 7.338 1.142 1.00 91.94 173 LEU A N 1
ATOM 1426 C CA . LEU A 1 173 ? 1.330 7.405 -0.154 1.00 91.94 173 LEU A CA 1
ATOM 1427 C C . LEU A 1 173 ? 2.345 7.619 -1.281 1.00 91.94 173 LEU A C 1
ATOM 1429 O O . LEU A 1 173 ? 2.422 6.808 -2.205 1.00 91.94 173 LEU A O 1
ATOM 1433 N N . LYS A 1 174 ? 3.191 8.648 -1.174 1.00 92.19 174 LYS A N 1
ATOM 1434 C CA . LYS A 1 174 ? 4.159 9.000 -2.223 1.00 92.19 174 LYS A CA 1
ATOM 1435 C C . LYS A 1 174 ? 5.215 7.918 -2.449 1.00 92.19 174 LYS A C 1
ATOM 1437 O O . LYS A 1 174 ? 5.506 7.575 -3.595 1.00 92.19 174 LYS A O 1
ATOM 1442 N N . SER A 1 175 ? 5.760 7.328 -1.383 1.00 94.50 175 SER A N 1
ATOM 1443 C CA . SER A 1 175 ? 6.731 6.227 -1.513 1.00 94.50 175 SER A CA 1
ATOM 1444 C C . SER A 1 175 ? 6.117 4.974 -2.143 1.00 94.50 175 SER A C 1
ATOM 1446 O O . SER A 1 175 ? 6.750 4.316 -2.976 1.00 94.50 175 SER A O 1
ATOM 1448 N N . SER A 1 176 ? 4.863 4.670 -1.806 1.00 95.25 176 SER A N 1
ATOM 1449 C CA . SER A 1 176 ? 4.129 3.542 -2.386 1.00 95.25 176 SER A CA 1
ATOM 1450 C C . SER A 1 176 ? 3.848 3.762 -3.871 1.00 95.25 176 SER A C 1
ATOM 1452 O O . SER A 1 176 ? 4.078 2.866 -4.681 1.00 95.25 176 SER A O 1
ATOM 1454 N N . TRP A 1 177 ? 3.443 4.975 -4.249 1.00 94.06 177 TRP A N 1
ATOM 1455 C CA . TRP A 1 177 ? 3.224 5.353 -5.643 1.00 94.06 177 TRP A CA 1
ATOM 1456 C C . TRP A 1 177 ? 4.492 5.326 -6.485 1.00 94.06 177 TRP A C 1
ATOM 1458 O O . TRP A 1 177 ? 4.463 4.801 -7.596 1.00 94.06 177 TRP A O 1
ATOM 1468 N N . CYS A 1 178 ? 5.617 5.814 -5.959 1.00 94.56 178 CYS A N 1
ATOM 1469 C CA . CYS A 1 178 ? 6.901 5.680 -6.649 1.00 94.56 178 CYS A CA 1
ATOM 1470 C C . CYS A 1 178 ? 7.215 4.204 -6.923 1.00 94.56 178 CYS A C 1
ATOM 1472 O O . CYS A 1 178 ? 7.565 3.841 -8.039 1.00 94.56 178 CYS A O 1
ATOM 1474 N N . THR A 1 179 ? 7.013 3.330 -5.939 1.00 96.00 179 THR A N 1
ATOM 1475 C CA . THR A 1 179 ? 7.242 1.885 -6.103 1.00 96.00 179 THR A CA 1
ATOM 1476 C C . THR A 1 179 ? 6.329 1.282 -7.178 1.00 96.00 179 THR A C 1
ATOM 1478 O O . THR A 1 179 ? 6.781 0.556 -8.061 1.00 96.00 179 THR A O 1
ATOM 1481 N N . PHE A 1 180 ? 5.040 1.616 -7.139 1.00 95.75 180 PHE A N 1
ATOM 1482 C CA . PHE A 1 180 ? 4.047 1.111 -8.085 1.00 95.75 180 PHE A CA 1
ATOM 1483 C C . PHE A 1 180 ? 4.307 1.573 -9.522 1.00 95.75 180 PHE A C 1
ATOM 1485 O O . PHE A 1 180 ? 4.258 0.772 -10.457 1.00 95.75 180 PHE A O 1
ATOM 1492 N N . LEU A 1 181 ? 4.634 2.850 -9.718 1.00 94.00 181 LEU A N 1
ATOM 1493 C CA . LEU A 1 181 ? 4.972 3.385 -11.035 1.00 94.00 181 LEU A CA 1
ATOM 1494 C C . LEU A 1 181 ? 6.323 2.868 -11.539 1.00 94.00 181 LEU A C 1
ATOM 1496 O O . LEU A 1 181 ? 6.465 2.640 -12.737 1.00 94.00 181 LEU A O 1
ATOM 1500 N N . ALA A 1 182 ? 7.290 2.607 -10.656 1.00 94.81 182 ALA A N 1
ATOM 1501 C CA . ALA A 1 182 ? 8.545 1.971 -11.046 1.00 94.81 182 ALA A CA 1
ATOM 1502 C C . ALA A 1 182 ? 8.303 0.590 -11.684 1.00 94.81 182 ALA A C 1
ATOM 1504 O O . ALA A 1 182 ? 8.860 0.309 -12.746 1.00 94.81 182 ALA A O 1
ATOM 1505 N N . LEU A 1 183 ? 7.402 -0.230 -11.127 1.00 95.19 183 LEU A N 1
ATOM 1506 C CA . LEU A 1 183 ? 7.005 -1.493 -11.766 1.00 95.19 183 LEU A CA 1
ATOM 1507 C C . LEU A 1 183 ? 6.397 -1.277 -13.161 1.00 95.19 183 LEU A C 1
ATOM 1509 O O . LEU A 1 183 ? 6.731 -2.008 -14.091 1.00 95.19 183 LEU A O 1
ATOM 1513 N N . HIS A 1 184 ? 5.555 -0.251 -13.342 1.00 92.12 184 HIS A N 1
ATOM 1514 C CA . HIS A 1 184 ? 4.984 0.078 -14.659 1.00 92.12 184 HIS A CA 1
ATOM 1515 C C . HIS A 1 184 ? 6.063 0.461 -15.679 1.00 92.12 184 HIS A C 1
ATOM 1517 O O . HIS A 1 184 ? 5.933 0.156 -16.865 1.00 92.12 184 HIS A O 1
ATOM 1523 N N . LEU A 1 185 ? 7.142 1.096 -15.220 1.00 91.44 185 LEU A N 1
ATOM 1524 C CA . LEU A 1 185 ? 8.306 1.437 -16.038 1.00 91.44 185 LEU A CA 1
ATOM 1525 C C . LEU A 1 185 ? 9.218 0.230 -16.324 1.00 91.44 185 LEU A C 1
ATOM 1527 O O . LEU A 1 185 ? 10.114 0.338 -17.158 1.00 91.44 185 LEU A O 1
ATOM 1531 N N . GLY A 1 186 ? 8.959 -0.923 -15.701 1.00 91.56 186 GLY A N 1
ATOM 1532 C CA . GLY A 1 186 ? 9.702 -2.168 -15.900 1.00 91.56 186 GLY A CA 1
ATOM 1533 C C . GLY A 1 186 ? 10.796 -2.428 -14.865 1.00 91.56 186 GLY A C 1
ATOM 1534 O O . GLY A 1 186 ? 11.564 -3.373 -15.034 1.00 91.56 186 GLY A O 1
ATOM 1535 N N . TYR A 1 187 ? 10.871 -1.641 -13.789 1.00 93.19 187 TYR A N 1
ATOM 1536 C CA . TYR A 1 187 ? 11.808 -1.888 -12.694 1.00 93.19 187 TYR A CA 1
ATOM 1537 C C . TYR A 1 187 ? 11.358 -3.087 -11.857 1.00 93.19 187 TYR A C 1
ATOM 1539 O O . TYR A 1 187 ? 10.488 -2.954 -11.002 1.00 93.19 187 TYR A O 1
ATOM 1547 N N . CYS A 1 188 ? 11.966 -4.247 -12.107 1.00 93.31 188 CYS A N 1
ATOM 1548 C CA . CYS A 1 188 ? 11.591 -5.531 -11.502 1.00 93.31 188 CYS A CA 1
ATOM 1549 C C . CYS A 1 188 ? 12.639 -6.069 -10.504 1.00 93.31 188 CYS A C 1
ATOM 1551 O O . CYS A 1 188 ? 12.663 -7.258 -10.231 1.00 93.31 188 CYS A O 1
ATOM 1553 N N . ASP A 1 189 ? 13.510 -5.216 -9.958 1.00 92.12 189 ASP A N 1
ATOM 1554 C CA . ASP A 1 189 ? 14.472 -5.590 -8.907 1.00 92.12 189 ASP A CA 1
ATOM 1555 C C . ASP A 1 189 ? 13.910 -5.227 -7.522 1.00 92.12 189 ASP A C 1
ATOM 1557 O O . ASP A 1 189 ? 13.702 -4.045 -7.225 1.00 92.12 189 ASP A O 1
ATOM 1561 N N . LEU A 1 190 ? 13.669 -6.218 -6.654 1.00 94.19 190 LEU A N 1
ATOM 1562 C CA . LEU A 1 190 ? 13.119 -5.980 -5.310 1.00 94.19 190 LEU A CA 1
ATOM 1563 C C . LEU A 1 190 ? 14.040 -5.105 -4.461 1.00 94.19 190 LEU A C 1
ATOM 1565 O O . LEU A 1 190 ? 13.564 -4.257 -3.703 1.00 94.19 190 LEU A O 1
ATOM 1569 N N . SER A 1 191 ? 15.355 -5.259 -4.616 1.00 92.56 191 SER A N 1
ATOM 1570 C CA . SER A 1 191 ? 16.333 -4.456 -3.884 1.00 92.56 191 SER A CA 1
ATOM 1571 C C . SER A 1 191 ? 16.221 -2.972 -4.247 1.00 92.56 191 SER A C 1
ATOM 1573 O O . SER A 1 191 ? 16.216 -2.105 -3.370 1.00 92.56 191 SER A O 1
ATOM 1575 N N . PHE A 1 192 ? 16.080 -2.659 -5.535 1.00 93.12 192 PHE A N 1
ATOM 1576 C CA . PHE A 1 192 ? 15.815 -1.317 -6.041 1.00 93.12 192 PHE A CA 1
ATOM 1577 C C . PHE A 1 192 ? 14.484 -0.767 -5.532 1.00 93.12 192 PHE A C 1
ATOM 1579 O O . PHE A 1 192 ? 14.456 0.360 -5.041 1.00 93.12 192 PHE A O 1
ATOM 1586 N N . LEU A 1 193 ? 13.403 -1.547 -5.610 1.00 96.00 193 LEU A N 1
ATOM 1587 C CA . LEU A 1 193 ? 12.070 -1.120 -5.171 1.00 96.00 193 LEU A CA 1
ATOM 1588 C C . LEU A 1 193 ? 12.043 -0.812 -3.667 1.00 96.00 193 LEU A C 1
ATOM 1590 O O . LEU A 1 193 ? 11.492 0.209 -3.252 1.00 96.00 193 LEU A O 1
ATOM 1594 N N . ASN A 1 194 ? 12.710 -1.636 -2.855 1.00 95.56 194 ASN A N 1
ATOM 1595 C CA . ASN A 1 194 ? 12.899 -1.401 -1.426 1.00 95.56 194 ASN A CA 1
ATOM 1596 C C . ASN A 1 194 ? 13.673 -0.106 -1.151 1.00 95.56 194 ASN A C 1
ATOM 1598 O O . ASN A 1 194 ? 13.213 0.731 -0.372 1.00 95.56 194 ASN A O 1
ATOM 1602 N N . ARG A 1 195 ? 14.824 0.094 -1.811 1.00 93.69 195 ARG A N 1
ATOM 1603 C CA . ARG A 1 195 ? 15.616 1.329 -1.666 1.00 93.69 195 ARG A CA 1
ATOM 1604 C C . ARG A 1 195 ? 14.807 2.561 -2.068 1.00 93.69 195 ARG A C 1
ATOM 1606 O O . ARG A 1 195 ? 14.758 3.523 -1.308 1.00 93.69 195 ARG A O 1
ATOM 1613 N N . LEU A 1 196 ? 14.122 2.505 -3.212 1.00 94.31 196 LEU A N 1
ATOM 1614 C CA . LEU A 1 196 ? 13.263 3.585 -3.695 1.00 94.31 196 LEU A CA 1
ATOM 1615 C C . LEU A 1 196 ? 12.183 3.934 -2.664 1.00 94.31 196 LEU A C 1
ATOM 1617 O O . LEU A 1 196 ? 12.038 5.101 -2.305 1.00 94.31 196 LEU A O 1
ATOM 1621 N N . ARG A 1 197 ? 11.461 2.932 -2.145 1.00 95.38 197 ARG A N 1
ATOM 1622 C CA . ARG A 1 197 ? 10.407 3.137 -1.144 1.00 95.38 197 ARG A CA 1
ATOM 1623 C C . ARG A 1 197 ? 10.949 3.826 0.107 1.00 95.38 197 ARG A C 1
ATOM 1625 O O . ARG A 1 197 ? 10.378 4.824 0.541 1.00 95.38 197 ARG A O 1
ATOM 1632 N N . ILE A 1 198 ? 12.041 3.312 0.676 1.00 94.25 198 ILE A N 1
ATOM 1633 C CA . ILE A 1 198 ? 12.617 3.847 1.917 1.00 94.25 198 ILE A CA 1
ATOM 1634 C C . ILE A 1 198 ? 13.104 5.278 1.730 1.00 94.25 198 ILE A C 1
ATOM 1636 O O . ILE A 1 198 ? 12.789 6.137 2.548 1.00 94.25 198 ILE A O 1
ATOM 1640 N N . SER A 1 199 ? 13.821 5.563 0.653 1.00 91.88 199 SER A N 1
ATOM 1641 C CA . SER A 1 199 ? 14.388 6.892 0.478 1.00 91.88 199 SER A CA 1
ATOM 1642 C C . SER A 1 199 ? 13.354 7.949 0.115 1.00 91.88 199 SER A C 1
ATOM 1644 O O . SER A 1 199 ? 13.458 9.076 0.591 1.00 91.88 199 SER A O 1
ATOM 1646 N N . VAL A 1 200 ? 12.327 7.609 -0.674 1.00 92.88 200 VAL A N 1
ATOM 1647 C CA . VAL A 1 200 ? 11.199 8.528 -0.902 1.00 92.88 200 VAL A CA 1
ATOM 1648 C C . VAL A 1 200 ? 10.465 8.791 0.411 1.00 92.88 200 VAL A C 1
ATOM 1650 O O . VAL A 1 200 ? 10.143 9.938 0.709 1.00 92.88 200 VAL A O 1
ATOM 1653 N N . PHE A 1 201 ? 10.250 7.754 1.225 1.00 93.62 201 PHE A N 1
ATOM 1654 C CA . PHE A 1 201 ? 9.624 7.894 2.537 1.00 93.62 201 PHE A CA 1
ATOM 1655 C C . PHE A 1 201 ? 10.421 8.832 3.458 1.00 93.62 201 PHE A C 1
ATOM 1657 O O . PHE A 1 201 ? 9.866 9.771 4.023 1.00 93.62 201 PHE A O 1
ATOM 1664 N N . GLU A 1 202 ? 11.733 8.628 3.579 1.00 91.94 202 GLU A N 1
ATOM 1665 C CA . GLU A 1 202 ? 12.605 9.479 4.399 1.00 91.94 202 GLU A CA 1
ATOM 1666 C C . GLU A 1 202 ? 12.678 10.915 3.886 1.00 91.94 202 GLU A C 1
ATOM 1668 O O . GLU A 1 202 ? 12.685 11.858 4.680 1.00 91.94 202 GLU A O 1
ATOM 1673 N N . ARG A 1 203 ? 12.708 11.091 2.563 1.00 88.94 203 ARG A N 1
ATOM 1674 C CA . ARG A 1 203 ? 12.739 12.410 1.940 1.00 88.94 203 ARG A CA 1
ATOM 1675 C C . ARG A 1 203 ? 11.504 13.227 2.293 1.00 88.94 203 ARG A C 1
ATOM 1677 O O . ARG A 1 203 ? 11.640 14.376 2.707 1.00 88.94 203 ARG A O 1
ATOM 1684 N N . GLU A 1 204 ? 10.322 12.633 2.172 1.00 90.25 204 GLU A N 1
ATOM 1685 C CA . GLU A 1 204 ? 9.060 13.303 2.500 1.00 90.25 204 GLU A CA 1
ATOM 1686 C C . GLU A 1 204 ? 8.969 13.678 3.987 1.00 90.25 204 GLU A C 1
ATOM 1688 O O . GLU A 1 204 ? 8.437 14.733 4.328 1.00 90.25 204 GLU A O 1
ATOM 1693 N N . LEU A 1 205 ? 9.551 12.874 4.882 1.00 88.81 205 LEU A N 1
ATOM 1694 C CA . LEU A 1 205 ? 9.572 13.170 6.320 1.00 88.81 205 LEU A CA 1
ATOM 1695 C C . LEU A 1 205 ? 10.570 14.262 6.728 1.00 88.81 205 LEU A C 1
ATOM 1697 O O . LEU A 1 205 ? 10.342 14.981 7.713 1.00 88.81 205 LEU A O 1
ATOM 1701 N N . ASN A 1 206 ? 11.691 14.350 6.012 1.00 84.50 206 ASN A N 1
ATOM 1702 C CA . ASN A 1 206 ? 12.795 15.251 6.337 1.00 84.50 206 ASN A CA 1
ATOM 1703 C C . ASN A 1 206 ? 12.794 16.543 5.511 1.00 84.50 206 ASN A C 1
ATOM 1705 O O . ASN A 1 206 ? 13.534 17.453 5.857 1.00 84.50 206 ASN A O 1
ATOM 1709 N N . GLN A 1 207 ? 11.975 16.640 4.456 1.00 71.38 207 GLN A N 1
ATOM 1710 C CA . GLN A 1 207 ? 11.948 17.766 3.506 1.00 71.38 207 GLN A CA 1
ATOM 1711 C C . GLN A 1 207 ? 13.315 18.070 2.859 1.00 71.38 207 GLN A C 1
ATOM 1713 O O . GLN A 1 207 ? 13.549 19.173 2.372 1.00 71.38 207 GLN A O 1
ATOM 1718 N N . ASN A 1 208 ? 14.220 17.089 2.828 1.00 63.41 208 ASN A N 1
ATOM 1719 C CA . ASN A 1 208 ? 15.577 17.272 2.317 1.00 63.41 208 ASN A CA 1
ATOM 1720 C C . ASN A 1 208 ? 15.662 17.084 0.791 1.00 63.41 208 ASN A C 1
ATOM 1722 O O . ASN A 1 208 ? 14.851 16.397 0.155 1.00 63.41 208 ASN A O 1
ATOM 1726 N N . THR A 1 209 ? 16.681 17.697 0.190 1.00 54.78 209 THR A N 1
ATOM 1727 C CA . THR A 1 209 ? 17.101 17.461 -1.197 1.00 54.78 209 THR A CA 1
ATOM 1728 C C . THR A 1 209 ? 17.728 16.072 -1.358 1.00 54.78 209 THR A C 1
ATOM 1730 O O . THR A 1 209 ? 18.284 15.522 -0.412 1.00 54.78 209 THR A O 1
ATOM 1733 N N . LEU A 1 210 ? 17.579 15.475 -2.547 1.00 55.19 210 LEU A N 1
ATOM 1734 C CA . LEU A 1 210 ? 18.132 14.157 -2.879 1.00 55.19 210 LEU A CA 1
ATOM 1735 C C . LEU A 1 210 ? 19.655 14.225 -2.872 1.00 55.19 210 LEU A C 1
ATOM 1737 O O . LEU A 1 210 ? 20.236 14.738 -3.824 1.00 55.19 210 LEU A O 1
ATOM 1741 N N . ASP A 1 211 ? 20.288 13.621 -1.880 1.00 50.56 211 ASP A N 1
ATOM 1742 C CA . ASP A 1 211 ? 21.661 13.175 -2.054 1.00 50.56 211 ASP A CA 1
ATOM 1743 C C . ASP A 1 211 ? 21.589 11.744 -2.616 1.00 50.56 211 ASP A C 1
ATOM 1745 O O . ASP A 1 211 ? 21.140 10.819 -1.940 1.00 50.56 211 ASP A O 1
ATOM 1749 N N . ASN A 1 212 ? 21.999 11.570 -3.879 1.00 55.62 212 ASN A N 1
ATOM 1750 C CA . ASN A 1 212 ? 22.251 10.281 -4.552 1.00 55.62 212 ASN A CA 1
ATOM 1751 C C . ASN A 1 212 ? 21.052 9.482 -5.105 1.00 55.62 212 ASN A C 1
ATOM 1753 O O . ASN A 1 212 ? 20.958 8.272 -4.890 1.00 55.62 212 ASN A O 1
ATOM 1757 N N . PHE A 1 213 ? 20.188 10.110 -5.903 1.00 62.09 213 PHE A N 1
ATOM 1758 C CA . PHE A 1 213 ? 19.283 9.376 -6.798 1.00 62.09 213 PHE A CA 1
ATOM 1759 C C . PHE A 1 213 ? 19.766 9.454 -8.243 1.00 62.09 213 PHE A C 1
ATOM 1761 O O . PHE A 1 213 ? 20.217 10.508 -8.685 1.00 62.09 213 PHE A O 1
ATOM 1768 N N . GLY A 1 214 ? 19.652 8.353 -8.988 1.00 69.25 214 GLY A N 1
ATOM 1769 C CA . GLY A 1 214 ? 19.821 8.399 -10.440 1.00 69.25 214 GLY A CA 1
ATOM 1770 C C . GLY A 1 214 ? 18.730 9.261 -11.084 1.00 69.25 214 GLY A C 1
ATOM 1771 O O . GLY A 1 214 ? 17.628 9.383 -10.540 1.00 69.25 214 GLY A O 1
ATOM 1772 N N . ASP A 1 215 ? 19.013 9.835 -12.255 1.00 77.44 215 ASP A N 1
ATOM 1773 C CA . ASP A 1 215 ? 18.136 10.806 -12.931 1.00 77.44 215 ASP A CA 1
ATOM 1774 C C . ASP A 1 215 ? 16.679 10.324 -13.068 1.00 77.44 215 ASP A C 1
ATOM 1776 O O . ASP A 1 215 ? 15.738 11.078 -12.815 1.00 77.44 215 ASP A O 1
ATOM 1780 N N . GLU A 1 216 ? 16.458 9.045 -13.393 1.00 77.38 216 GLU A N 1
ATOM 1781 C CA . GLU A 1 216 ? 15.106 8.501 -13.587 1.00 77.38 216 GLU A CA 1
ATOM 1782 C C . GLU A 1 216 ? 14.310 8.362 -12.278 1.00 77.38 216 GLU A C 1
ATOM 1784 O O . GLU A 1 216 ? 13.099 8.592 -12.259 1.00 77.38 216 GLU A O 1
ATOM 1789 N N . GLN A 1 217 ? 14.969 8.064 -11.158 1.00 82.81 217 GLN A N 1
ATOM 1790 C CA . GLN A 1 217 ? 14.301 7.999 -9.857 1.00 82.81 217 GLN A CA 1
ATOM 1791 C C . GLN A 1 217 ? 13.914 9.402 -9.365 1.00 82.81 217 GLN A C 1
ATOM 1793 O O . GLN A 1 217 ? 12.840 9.591 -8.791 1.00 82.81 217 GLN A O 1
ATOM 1798 N N . SER A 1 218 ? 14.765 10.395 -9.637 1.00 84.25 218 SER A N 1
ATOM 1799 C CA . SER A 1 218 ? 14.492 11.807 -9.359 1.00 84.25 218 SER A CA 1
ATOM 1800 C C . SER A 1 218 ? 13.301 12.318 -10.171 1.00 84.25 218 SER A C 1
ATOM 1802 O O . SER A 1 218 ? 12.441 13.019 -9.630 1.00 84.25 218 SER A O 1
ATOM 1804 N N . LEU A 1 219 ? 13.205 11.925 -11.447 1.00 85.38 219 LEU A N 1
ATOM 1805 C CA . LEU A 1 219 ? 12.053 12.221 -12.303 1.00 85.38 219 LEU A CA 1
ATOM 1806 C C . LEU A 1 219 ? 10.768 11.582 -11.769 1.00 85.38 219 LEU A C 1
ATOM 1808 O O . LEU A 1 219 ? 9.741 12.255 -11.682 1.00 85.38 219 LEU A O 1
ATOM 1812 N N . LEU A 1 220 ? 10.829 10.308 -11.377 1.00 88.94 220 LEU A N 1
ATOM 1813 C CA . LEU A 1 220 ? 9.684 9.589 -10.830 1.00 88.94 220 LEU A CA 1
ATOM 1814 C C . LEU A 1 220 ? 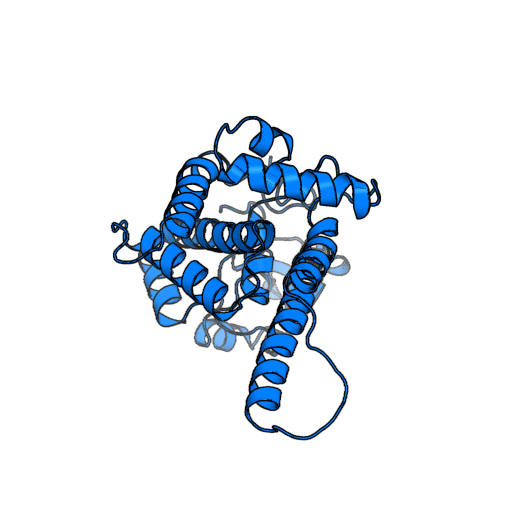9.182 10.211 -9.524 1.00 88.94 220 LEU A C 1
ATOM 1816 O O . LEU A 1 220 ? 7.987 10.472 -9.394 1.00 88.94 220 LEU A O 1
ATOM 1820 N N . TYR A 1 221 ? 10.089 10.508 -8.590 1.00 89.12 221 TYR A N 1
ATOM 1821 C CA . TYR A 1 221 ? 9.729 11.218 -7.366 1.00 89.12 221 TYR A CA 1
ATOM 1822 C C . TYR A 1 221 ? 9.093 12.566 -7.687 1.00 89.12 221 TYR A C 1
ATOM 1824 O O . TYR A 1 221 ? 8.048 12.884 -7.138 1.00 89.12 221 TYR A O 1
ATOM 1832 N N . SER A 1 222 ? 9.706 13.361 -8.568 1.00 87.88 222 SER A N 1
ATOM 1833 C CA . SER A 1 222 ? 9.223 14.716 -8.860 1.00 87.88 222 SER A CA 1
ATOM 1834 C C . SER A 1 222 ? 7.826 14.681 -9.470 1.00 87.88 222 SER A C 1
ATOM 1836 O O . SER A 1 222 ? 6.969 15.479 -9.102 1.00 87.88 222 SER A O 1
ATOM 1838 N N . PHE A 1 223 ? 7.565 13.708 -10.344 1.00 87.69 223 PHE A N 1
ATOM 1839 C CA . PHE A 1 223 ? 6.233 13.464 -10.874 1.00 87.69 223 PHE A CA 1
ATOM 1840 C C . PHE A 1 223 ? 5.233 13.155 -9.755 1.00 87.69 223 PHE A C 1
ATOM 1842 O O . PHE A 1 223 ? 4.222 13.840 -9.635 1.00 87.69 223 PHE A O 1
ATOM 1849 N N . VAL A 1 224 ? 5.524 12.174 -8.898 1.00 89.19 224 VAL A N 1
ATOM 1850 C CA . VAL A 1 224 ? 4.629 11.761 -7.803 1.00 89.19 224 VAL A CA 1
ATOM 1851 C C . VAL A 1 224 ? 4.416 12.891 -6.788 1.00 89.19 224 VAL A C 1
ATOM 1853 O O . VAL A 1 224 ? 3.288 13.168 -6.385 1.00 89.19 224 VAL A O 1
ATOM 1856 N N . HIS A 1 225 ? 5.487 13.588 -6.412 1.00 87.50 225 HIS A N 1
ATOM 1857 C CA . HIS A 1 225 ? 5.466 14.691 -5.459 1.00 87.50 225 HIS A CA 1
ATOM 1858 C C . HIS A 1 225 ? 4.632 15.869 -5.955 1.00 87.50 225 HIS A C 1
ATOM 1860 O O . HIS A 1 225 ? 3.955 16.490 -5.149 1.00 87.50 225 HIS A O 1
ATOM 1866 N N . ASN A 1 226 ? 4.651 16.167 -7.254 1.00 83.69 226 ASN A N 1
ATOM 1867 C CA . ASN A 1 226 ? 3.890 17.284 -7.811 1.00 83.69 226 ASN A CA 1
ATOM 1868 C C . ASN A 1 226 ? 2.423 16.934 -8.094 1.00 83.69 226 ASN A C 1
ATOM 1870 O O . ASN A 1 226 ? 1.615 17.835 -8.290 1.00 83.69 226 ASN A O 1
ATOM 1874 N N . THR A 1 227 ? 2.076 15.646 -8.142 1.00 78.00 227 THR A N 1
ATOM 1875 C CA . THR A 1 227 ? 0.750 15.184 -8.581 1.00 78.00 227 THR A CA 1
ATOM 1876 C C . THR A 1 227 ? -0.139 14.721 -7.430 1.00 78.00 227 THR A C 1
ATOM 1878 O O . THR A 1 227 ? -1.307 15.093 -7.379 1.00 78.00 227 THR A O 1
ATOM 1881 N N . LEU A 1 228 ? 0.402 13.974 -6.462 1.00 75.12 228 LEU A N 1
ATOM 1882 C CA . LEU A 1 228 ? -0.377 13.460 -5.327 1.00 75.12 228 LEU A CA 1
ATOM 1883 C C . LEU A 1 228 ? -0.907 14.510 -4.338 1.00 75.12 228 LEU A C 1
ATOM 1885 O O . LEU A 1 228 ? -2.026 14.312 -3.871 1.00 75.12 228 LEU A O 1
ATOM 1889 N N . PRO A 1 229 ? -0.197 15.608 -3.996 1.00 63.03 229 PRO A N 1
ATOM 1890 C CA . PRO A 1 229 ? -0.701 16.573 -3.012 1.00 63.03 229 PRO A CA 1
ATOM 1891 C C . PRO A 1 229 ? -2.034 17.215 -3.404 1.00 63.03 229 PRO A C 1
ATOM 1893 O O . PRO A 1 229 ? -2.771 17.680 -2.543 1.00 63.03 229 PRO A O 1
ATOM 1896 N N . SER A 1 230 ? -2.342 17.252 -4.701 1.00 58.25 230 SER A N 1
ATOM 1897 C CA . SER A 1 230 ? -3.593 17.798 -5.228 1.00 58.25 230 SER A CA 1
ATOM 1898 C C . SER A 1 230 ? -4.726 16.769 -5.299 1.00 58.25 230 SER A C 1
ATOM 1900 O O . SER A 1 230 ? -5.853 17.158 -5.578 1.00 58.25 230 SER A O 1
ATOM 1902 N N . GLN A 1 231 ? -4.441 15.478 -5.080 1.00 57.34 231 GLN A N 1
ATOM 1903 C CA . GLN A 1 231 ? -5.320 14.358 -5.444 1.00 57.34 231 GLN A CA 1
ATOM 1904 C C . GLN A 1 231 ? -5.333 13.220 -4.407 1.00 57.34 231 GLN A C 1
ATOM 1906 O O . GLN A 1 231 ? -5.591 12.073 -4.757 1.00 57.34 231 GLN A O 1
ATOM 1911 N N . GLU A 1 232 ? -5.072 13.492 -3.122 1.00 61.88 232 GLU A N 1
ATOM 1912 C CA . GLU A 1 232 ? -4.978 12.442 -2.082 1.00 61.88 232 GLU A CA 1
ATOM 1913 C C . GLU A 1 232 ? -6.233 11.551 -1.956 1.00 61.88 232 GLU A C 1
ATOM 1915 O O . GLU A 1 232 ? -6.149 10.445 -1.421 1.00 61.88 232 GLU A O 1
ATOM 1920 N N . THR A 1 233 ? -7.379 12.016 -2.460 1.00 64.06 233 THR A N 1
ATOM 1921 C CA . THR A 1 233 ? -8.661 11.296 -2.492 1.00 64.06 233 THR A CA 1
ATOM 1922 C C . THR A 1 233 ? -9.236 11.141 -3.902 1.00 64.06 233 THR A C 1
ATOM 1924 O O . THR A 1 233 ? -10.368 10.690 -4.042 1.00 64.06 233 THR A O 1
ATOM 1927 N N . GLU A 1 234 ? -8.519 11.566 -4.946 1.00 72.31 234 GLU A N 1
ATOM 1928 C CA . GLU A 1 234 ? -8.978 11.412 -6.327 1.00 72.31 234 GLU A CA 1
ATOM 1929 C C . GLU A 1 234 ? -8.323 10.185 -6.962 1.00 72.31 234 GLU A C 1
ATOM 1931 O O . GLU A 1 234 ? -7.105 9.999 -6.912 1.00 72.31 234 GLU A O 1
ATOM 1936 N N . SER A 1 235 ? -9.129 9.347 -7.613 1.00 74.75 235 SER A N 1
ATOM 1937 C CA . SER A 1 235 ? -8.602 8.204 -8.348 1.00 74.75 235 SER A CA 1
ATOM 1938 C C . SER A 1 235 ? -7.793 8.669 -9.568 1.00 74.75 235 SER A C 1
ATOM 1940 O O . SER A 1 235 ? -8.243 9.499 -10.364 1.00 74.75 235 SER A O 1
ATOM 1942 N N . PHE A 1 236 ? -6.621 8.072 -9.778 1.00 79.44 236 PHE A N 1
ATOM 1943 C CA . PHE A 1 236 ? -5.790 8.326 -10.957 1.00 79.44 236 PHE A CA 1
ATOM 1944 C C . PHE A 1 236 ? -6.366 7.575 -12.147 1.00 79.44 236 PHE A C 1
ATOM 1946 O O . PHE A 1 236 ? -6.813 6.446 -11.987 1.00 79.44 236 PHE A O 1
ATOM 1953 N N . SER A 1 237 ? -6.338 8.179 -13.334 1.00 81.19 237 SER A N 1
ATOM 1954 C CA . SER A 1 237 ? -6.909 7.616 -14.566 1.00 81.19 237 SER A CA 1
ATOM 1955 C C . SER A 1 237 ? -5.886 7.555 -15.702 1.00 81.19 237 SER A C 1
ATOM 1957 O O . SER A 1 237 ? -4.854 8.225 -15.650 1.00 81.19 237 SER A O 1
ATOM 1959 N N . LEU A 1 238 ? -6.166 6.805 -16.770 1.00 81.44 238 LEU A N 1
ATOM 1960 C CA . LEU A 1 238 ? -5.339 6.863 -17.981 1.00 81.44 238 LEU A CA 1
ATOM 1961 C C . LEU A 1 238 ? -5.314 8.280 -18.576 1.00 81.44 238 LEU A C 1
ATOM 1963 O O . LEU A 1 238 ? -4.255 8.758 -18.987 1.00 81.44 238 LEU A O 1
ATOM 1967 N N . GLU A 1 239 ? -6.451 8.979 -18.573 1.00 82.81 239 GLU A N 1
ATOM 1968 C CA . GLU A 1 239 ? -6.565 10.349 -19.077 1.00 82.81 239 GLU A CA 1
ATOM 1969 C C . GLU A 1 239 ? -5.659 11.315 -18.308 1.00 82.81 239 GLU A C 1
ATOM 1971 O O . GLU A 1 239 ? -5.125 12.264 -18.885 1.00 82.81 239 GLU A O 1
ATOM 1976 N N . PHE A 1 240 ? -5.453 11.073 -17.011 1.00 82.62 240 PHE A N 1
ATOM 1977 C CA . PHE A 1 240 ? -4.516 11.849 -16.209 1.00 82.62 240 PHE A CA 1
ATOM 1978 C C . PHE A 1 240 ? -3.087 11.745 -16.763 1.00 82.62 240 PHE A C 1
ATOM 1980 O O . PHE A 1 240 ? -2.436 12.769 -16.978 1.00 82.62 240 PHE A O 1
ATOM 1987 N N . PHE A 1 241 ? -2.602 10.539 -17.068 1.00 82.81 241 PHE A N 1
ATOM 1988 C CA . PHE A 1 241 ? -1.259 10.368 -17.635 1.00 82.81 241 PHE A CA 1
ATOM 1989 C C . PHE A 1 241 ? -1.150 10.930 -19.055 1.00 82.81 241 PHE A C 1
ATOM 1991 O O . PHE A 1 241 ? -0.125 11.516 -19.387 1.00 82.81 241 PHE A O 1
ATOM 1998 N N . GLN A 1 242 ? -2.210 10.834 -19.860 1.00 83.44 242 GLN A N 1
ATOM 1999 C CA . GLN A 1 242 ? -2.241 11.396 -21.216 1.00 83.44 242 GLN A CA 1
ATOM 2000 C C . GLN A 1 242 ? -2.149 12.928 -21.236 1.00 83.44 242 GLN A C 1
ATOM 2002 O O . GLN A 1 242 ? -1.575 13.498 -22.162 1.00 83.44 242 GLN A O 1
ATOM 2007 N N . LYS A 1 243 ? -2.703 13.605 -20.222 1.00 81.88 243 LYS A N 1
ATOM 2008 C CA . LYS A 1 243 ? -2.662 15.073 -20.103 1.00 81.88 243 LYS A CA 1
ATOM 2009 C C . LYS A 1 243 ? -1.308 15.608 -19.631 1.00 81.88 243 LYS A C 1
ATOM 2011 O O . LYS A 1 243 ? -1.021 16.786 -19.826 1.00 81.88 243 LYS A O 1
ATOM 2016 N N . ASN A 1 244 ? -0.477 14.769 -19.017 1.00 79.31 244 ASN A N 1
ATOM 2017 C CA . ASN A 1 244 ? 0.843 15.159 -18.539 1.00 79.31 244 ASN A CA 1
ATOM 2018 C C . ASN A 1 244 ? 1.895 14.929 -19.640 1.00 79.31 244 ASN A C 1
ATOM 2020 O O . ASN A 1 244 ? 2.196 13.794 -19.995 1.00 79.31 244 ASN A O 1
ATOM 2024 N N . ALA A 1 245 ? 2.499 16.001 -20.165 1.00 65.06 245 ALA A N 1
ATOM 2025 C CA . ALA A 1 245 ? 3.416 15.958 -21.318 1.00 65.06 245 ALA A CA 1
ATOM 2026 C C . ALA A 1 245 ? 4.849 15.448 -21.008 1.00 65.06 245 ALA A C 1
ATOM 2028 O O . ALA A 1 245 ? 5.793 15.741 -21.739 1.00 65.06 245 ALA A O 1
ATOM 2029 N N . GLY A 1 246 ? 5.045 14.705 -19.915 1.00 80.06 246 GLY A N 1
ATOM 2030 C CA . GLY A 1 246 ? 6.361 14.230 -19.479 1.00 80.06 246 GLY A CA 1
ATOM 2031 C C . GLY A 1 246 ? 6.771 12.884 -20.089 1.00 80.06 246 GLY A C 1
ATOM 2032 O O . GLY A 1 246 ? 5.933 12.023 -20.349 1.00 80.06 246 GLY A O 1
ATOM 2033 N N . ILE A 1 247 ? 8.084 12.652 -20.227 1.00 79.94 247 ILE A N 1
ATOM 2034 C CA . ILE A 1 247 ? 8.660 11.376 -20.711 1.00 79.94 247 ILE A CA 1
ATOM 2035 C C . ILE A 1 247 ? 8.146 10.182 -19.888 1.00 79.94 247 ILE A C 1
ATOM 2037 O O . ILE A 1 247 ? 7.792 9.139 -20.437 1.00 79.94 247 ILE A O 1
ATOM 2041 N N . LEU A 1 248 ? 8.071 10.344 -18.565 1.00 82.44 248 LEU A N 1
ATOM 2042 C CA . LEU A 1 248 ? 7.565 9.322 -17.650 1.00 82.44 248 LEU A CA 1
ATOM 2043 C C . LEU A 1 248 ? 6.088 9.002 -17.921 1.00 82.44 248 LEU A C 1
ATOM 2045 O O . LEU A 1 248 ? 5.707 7.837 -18.017 1.00 82.44 248 LEU A O 1
ATOM 2049 N N . SER A 1 249 ? 5.272 10.037 -18.113 1.00 82.75 249 SER A N 1
ATOM 2050 C CA . SER A 1 249 ? 3.847 9.912 -18.415 1.00 82.75 249 SER A CA 1
ATOM 2051 C C . SER A 1 249 ? 3.613 9.246 -19.772 1.00 82.75 249 SER A C 1
ATOM 2053 O O . SER A 1 249 ? 2.725 8.403 -19.877 1.00 82.75 249 SER A O 1
ATOM 2055 N N . ALA A 1 250 ? 4.454 9.518 -20.775 1.00 84.50 250 ALA A N 1
ATOM 2056 C CA . ALA A 1 250 ? 4.420 8.827 -22.062 1.00 84.50 250 ALA A CA 1
ATOM 2057 C C . ALA A 1 250 ? 4.739 7.325 -21.924 1.00 84.50 250 ALA A C 1
ATOM 2059 O O . ALA A 1 250 ? 3.981 6.492 -22.428 1.00 84.50 250 ALA A O 1
ATOM 2060 N N . LYS A 1 251 ? 5.802 6.962 -21.183 1.00 86.81 251 LYS A N 1
ATOM 2061 C CA . LYS A 1 251 ? 6.153 5.552 -20.911 1.00 86.81 251 LYS A CA 1
ATOM 2062 C C . LYS A 1 251 ? 5.021 4.816 -20.182 1.00 86.81 251 LYS A C 1
ATOM 2064 O O . LYS A 1 251 ? 4.655 3.709 -20.577 1.00 86.81 251 LYS A O 1
ATOM 2069 N N . ILE A 1 252 ? 4.447 5.432 -19.146 1.00 87.31 252 ILE A N 1
ATOM 2070 C CA . ILE A 1 252 ? 3.320 4.861 -18.393 1.00 87.31 252 ILE A CA 1
ATOM 2071 C C . ILE A 1 252 ? 2.099 4.712 -19.303 1.00 87.31 252 ILE A C 1
ATOM 2073 O O . ILE A 1 252 ? 1.520 3.633 -19.359 1.00 87.31 252 ILE A O 1
ATOM 2077 N N . THR A 1 253 ? 1.750 5.741 -20.079 1.00 87.38 253 THR A N 1
ATOM 2078 C CA . THR A 1 253 ? 0.615 5.707 -21.017 1.00 87.38 253 THR A CA 1
ATOM 2079 C C . THR A 1 253 ? 0.750 4.565 -22.021 1.00 87.38 253 THR A C 1
ATOM 2081 O O . THR A 1 253 ? -0.210 3.830 -22.241 1.00 87.38 253 THR A O 1
ATOM 2084 N N . GLN A 1 254 ? 1.942 4.356 -22.589 1.00 87.69 254 GLN A N 1
ATOM 2085 C CA . GLN A 1 254 ? 2.198 3.241 -23.504 1.00 87.69 254 GLN A CA 1
ATOM 2086 C C . GLN A 1 254 ? 1.965 1.880 -22.825 1.00 87.69 254 GLN A C 1
ATOM 2088 O O . GLN A 1 254 ? 1.352 0.982 -23.403 1.00 87.69 254 GLN A O 1
ATOM 2093 N N . ARG A 1 255 ? 2.435 1.724 -21.583 1.00 86.94 255 ARG A N 1
ATOM 2094 C CA . ARG A 1 255 ? 2.289 0.486 -20.804 1.00 86.94 255 ARG A CA 1
ATOM 2095 C C . ARG A 1 255 ? 0.838 0.235 -20.393 1.00 86.94 255 ARG A C 1
ATOM 2097 O O . ARG A 1 255 ? 0.376 -0.896 -20.504 1.00 86.94 255 ARG A O 1
ATOM 2104 N N . LEU A 1 256 ? 0.105 1.278 -20.005 1.00 85.00 256 LEU A N 1
ATOM 2105 C CA . LEU A 1 256 ? -1.329 1.199 -19.720 1.00 85.00 256 LEU A CA 1
ATOM 2106 C C . LEU A 1 256 ? -2.146 0.878 -20.976 1.00 85.00 256 LEU A C 1
ATOM 2108 O O . LEU A 1 256 ? -3.074 0.079 -20.899 1.00 85.00 256 LEU A O 1
ATOM 2112 N N . GLY A 1 257 ? -1.766 1.420 -22.138 1.00 84.75 257 GLY A N 1
ATOM 2113 C CA . GLY A 1 257 ? -2.350 1.042 -23.427 1.00 84.75 257 GLY A CA 1
ATOM 2114 C C . GLY A 1 257 ? -2.200 -0.455 -23.703 1.00 84.75 257 GLY A C 1
ATOM 2115 O O . GLY A 1 257 ? -3.176 -1.125 -24.017 1.00 84.75 257 GLY A O 1
ATOM 2116 N N . ARG A 1 258 ? -1.012 -1.024 -23.462 1.00 83.94 258 ARG A N 1
ATOM 2117 C CA . ARG A 1 258 ? -0.806 -2.478 -23.569 1.00 83.94 258 ARG A CA 1
ATOM 2118 C C . ARG A 1 258 ? -1.665 -3.269 -22.579 1.00 83.94 258 ARG A C 1
ATOM 2120 O O . ARG A 1 258 ? -2.257 -4.267 -22.975 1.00 83.94 25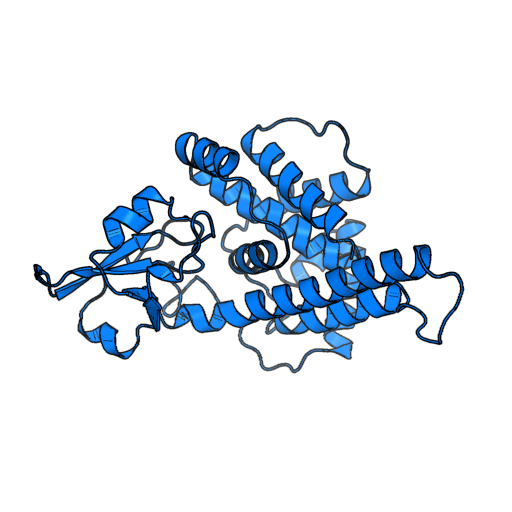8 ARG A O 1
ATOM 2127 N N . ILE A 1 259 ? -1.748 -2.834 -21.316 1.00 84.31 259 ILE A N 1
ATOM 2128 C CA . ILE A 1 259 ? -2.620 -3.471 -20.314 1.00 84.31 259 ILE A CA 1
ATOM 2129 C C . ILE A 1 259 ? -4.071 -3.489 -20.803 1.00 84.31 259 ILE A C 1
ATOM 2131 O O . ILE A 1 259 ? -4.727 -4.530 -20.738 1.00 84.31 259 ILE A O 1
ATOM 2135 N N . ARG A 1 260 ? -4.547 -2.359 -21.336 1.00 83.12 260 ARG A N 1
ATOM 2136 C CA . ARG A 1 260 ? -5.891 -2.237 -21.895 1.00 83.12 260 ARG A CA 1
ATOM 2137 C C . ARG A 1 260 ? -6.144 -3.208 -23.025 1.00 83.12 260 ARG A C 1
ATOM 2139 O O . ARG A 1 260 ? -7.156 -3.896 -23.012 1.00 83.12 260 ARG A O 1
ATOM 2146 N N . ASP A 1 261 ? -5.234 -3.237 -23.984 1.00 82.69 261 ASP A N 1
ATOM 2147 C CA . ASP A 1 261 ? -5.464 -3.939 -25.237 1.00 82.69 261 ASP A CA 1
ATOM 2148 C C . ASP A 1 261 ? -5.242 -5.459 -25.083 1.00 82.69 261 ASP A C 1
ATOM 2150 O O . ASP A 1 261 ? -5.730 -6.230 -25.902 1.00 82.69 261 ASP A O 1
ATOM 2154 N N . SER A 1 262 ? -4.516 -5.903 -24.042 1.00 80.06 262 SER A N 1
ATOM 2155 C CA . SER A 1 262 ? -4.074 -7.303 -23.901 1.00 80.06 262 SER A CA 1
ATOM 2156 C C . SER A 1 262 ? -4.598 -8.061 -22.675 1.00 80.06 262 SER A C 1
ATOM 2158 O O . SER A 1 262 ? -4.621 -9.289 -22.723 1.00 80.06 262 SER A O 1
ATOM 2160 N N . PHE A 1 263 ? -4.963 -7.395 -21.567 1.00 78.19 263 PHE A N 1
ATOM 2161 C CA . PHE A 1 263 ? -5.093 -8.084 -20.266 1.00 78.19 263 PHE A CA 1
ATOM 2162 C C . PHE A 1 263 ? -6.393 -7.843 -19.490 1.00 78.19 263 PHE A C 1
ATOM 2164 O O . PHE A 1 263 ? -6.633 -8.560 -18.520 1.00 78.19 263 PHE A O 1
ATOM 2171 N N . LEU A 1 264 ? -7.231 -6.874 -19.866 1.00 67.88 264 LEU A N 1
ATOM 2172 C CA . LEU A 1 264 ? -8.411 -6.520 -19.068 1.00 67.88 264 LEU A CA 1
ATOM 2173 C C . LEU A 1 264 ? -9.723 -7.095 -19.609 1.00 67.88 264 LEU A C 1
ATOM 2175 O O . LEU A 1 264 ? -10.079 -6.895 -20.767 1.00 67.88 264 LEU A O 1
ATOM 2179 N N . SER A 1 265 ? -10.493 -7.719 -18.715 1.00 60.81 265 SER A N 1
ATOM 2180 C CA . SER A 1 265 ? -11.940 -7.905 -18.864 1.00 60.81 265 SER A CA 1
ATOM 2181 C C . SER A 1 265 ? -12.659 -6.683 -18.285 1.00 60.81 265 SER A C 1
ATOM 2183 O O . SER A 1 265 ? -12.396 -6.302 -17.147 1.00 60.81 265 SER A O 1
ATOM 2185 N N . THR A 1 266 ? -13.560 -6.065 -19.042 1.00 59.25 266 THR A N 1
ATOM 2186 C CA . THR A 1 266 ? -14.121 -4.714 -18.822 1.00 59.25 266 THR A CA 1
ATOM 2187 C C . THR A 1 266 ? -14.991 -4.494 -17.572 1.00 59.25 266 THR A C 1
ATOM 2189 O O . THR A 1 266 ? -15.490 -3.383 -17.386 1.00 59.25 266 THR A O 1
ATOM 2192 N N . ASP A 1 267 ? -15.150 -5.489 -16.697 1.00 65.12 267 ASP A N 1
ATOM 2193 C CA . ASP A 1 267 ? -16.255 -5.525 -15.725 1.00 65.12 267 ASP A CA 1
ATOM 2194 C C . ASP A 1 267 ? -15.837 -5.413 -14.246 1.00 65.12 267 ASP A C 1
ATOM 2196 O O . ASP A 1 267 ? -16.676 -5.533 -13.353 1.00 65.12 267 ASP A O 1
ATOM 2200 N N . THR A 1 268 ? -14.565 -5.142 -13.938 1.00 65.88 268 THR A N 1
ATOM 2201 C CA . THR A 1 268 ? -14.122 -4.939 -12.547 1.00 65.88 268 THR A CA 1
ATOM 2202 C C . THR A 1 268 ? -14.409 -3.518 -12.050 1.00 65.88 268 THR A C 1
ATOM 2204 O O . THR A 1 268 ? -13.811 -2.531 -12.495 1.00 65.88 268 THR A O 1
ATOM 2207 N N . ASN A 1 269 ? -15.322 -3.413 -11.079 1.00 70.19 269 ASN A N 1
ATOM 2208 C CA . ASN A 1 269 ? -15.522 -2.192 -10.299 1.00 70.19 269 ASN A CA 1
ATOM 2209 C C . ASN A 1 269 ? -14.300 -1.920 -9.414 1.00 70.19 269 ASN A C 1
ATOM 2211 O O . ASN A 1 269 ? -13.721 -2.835 -8.830 1.00 70.19 269 ASN A O 1
ATOM 2215 N N . ILE A 1 270 ? -13.919 -0.647 -9.320 1.00 70.38 270 ILE A N 1
ATOM 2216 C CA . ILE A 1 270 ? -12.764 -0.211 -8.533 1.00 70.38 270 ILE A CA 1
ATOM 2217 C C . ILE A 1 270 ? -13.209 -0.050 -7.088 1.00 70.38 270 ILE A C 1
ATOM 2219 O O . ILE A 1 270 ? -14.232 0.601 -6.852 1.00 70.38 270 ILE A O 1
ATOM 2223 N N . PRO A 1 271 ? -12.463 -0.592 -6.117 1.00 76.31 271 PRO A N 1
ATOM 2224 C CA . PRO A 1 271 ? -12.724 -0.263 -4.732 1.00 76.31 271 PRO A CA 1
ATOM 2225 C C . PRO A 1 271 ? -12.465 1.222 -4.484 1.00 76.31 271 PRO A C 1
ATOM 2227 O O . PRO A 1 271 ? -11.446 1.759 -4.907 1.00 76.31 271 PRO A O 1
ATOM 2230 N N . SER A 1 272 ? -13.374 1.877 -3.770 1.00 81.38 272 SER A N 1
ATOM 2231 C CA . SER A 1 272 ? -13.256 3.290 -3.415 1.00 81.38 272 SER A CA 1
ATOM 2232 C C . SER A 1 272 ? -13.386 3.455 -1.913 1.00 81.38 272 SER A C 1
ATOM 2234 O O . SER A 1 272 ? -14.348 2.987 -1.313 1.00 81.38 272 SER A O 1
ATOM 2236 N N . ILE A 1 273 ? -12.431 4.148 -1.293 1.00 80.06 273 ILE A N 1
ATOM 2237 C CA . ILE A 1 273 ? -12.524 4.494 0.133 1.00 80.06 273 ILE A CA 1
ATOM 2238 C C . ILE A 1 273 ? -13.616 5.537 0.410 1.00 80.06 273 ILE A C 1
ATOM 2240 O O . ILE A 1 273 ? -13.966 5.746 1.574 1.00 80.06 273 ILE A O 1
ATOM 2244 N N . LEU A 1 274 ? -14.123 6.178 -0.646 1.00 80.62 274 LEU A N 1
ATOM 2245 C CA . LEU A 1 274 ? -15.196 7.160 -0.634 1.00 80.62 274 LEU A CA 1
ATOM 2246 C C . LEU A 1 274 ? -16.571 6.496 -0.808 1.00 80.62 274 LEU A C 1
ATOM 2248 O O . LEU A 1 274 ? -16.701 5.455 -1.459 1.00 80.62 274 LEU A O 1
ATOM 2252 N N . GLY A 1 275 ? -17.604 7.133 -0.261 1.00 77.31 275 GLY A N 1
ATOM 2253 C CA . GLY A 1 275 ? -18.998 6.741 -0.453 1.00 77.31 275 GLY A CA 1
ATOM 2254 C C . GLY A 1 275 ? -19.533 5.731 0.576 1.00 77.31 275 GLY A C 1
ATOM 2255 O O . GLY A 1 275 ? -18.903 5.467 1.603 1.00 77.31 275 GLY A O 1
ATOM 2256 N N . PRO A 1 276 ? -20.733 5.163 0.343 1.00 69.00 276 PRO A N 1
ATOM 2257 C CA . PRO A 1 276 ? -21.491 4.414 1.354 1.00 69.00 276 PRO A CA 1
ATOM 2258 C C . PRO A 1 276 ? -20.867 3.066 1.745 1.00 69.00 276 PRO A C 1
ATOM 2260 O O . PRO A 1 276 ? -21.122 2.573 2.846 1.00 69.00 276 PRO A O 1
ATOM 2263 N N . GLU A 1 277 ? -20.075 2.472 0.851 1.00 71.88 277 GLU A N 1
ATOM 2264 C CA . GLU A 1 277 ? -19.334 1.226 1.093 1.00 71.88 277 GLU A CA 1
ATOM 2265 C C . GLU A 1 277 ? -17.905 1.479 1.602 1.00 71.88 277 GLU A C 1
ATOM 2267 O O . GLU A 1 277 ? -17.284 0.576 2.171 1.00 71.88 277 GLU A O 1
ATOM 2272 N N . GLY A 1 278 ? -17.406 2.706 1.421 1.00 74.19 278 GLY A N 1
ATOM 2273 C CA . GLY A 1 278 ? -16.110 3.173 1.891 1.00 74.19 278 GLY A CA 1
ATOM 2274 C C . GLY A 1 278 ? -16.115 3.582 3.367 1.00 74.19 278 GLY A C 1
ATOM 2275 O O . GLY A 1 278 ? -17.044 3.312 4.131 1.00 74.19 278 GLY A O 1
ATOM 2276 N N . PHE A 1 279 ? -15.038 4.233 3.801 1.00 79.75 279 PHE A N 1
ATOM 2277 C CA . PHE A 1 279 ? -14.872 4.708 5.183 1.00 79.75 279 PHE A CA 1
ATOM 2278 C C . PHE A 1 279 ? -14.612 6.220 5.287 1.00 79.75 279 PHE A C 1
ATOM 2280 O O . PHE A 1 279 ? -14.399 6.743 6.389 1.00 79.75 279 PHE A O 1
ATOM 2287 N N . ILE A 1 280 ? -14.653 6.924 4.158 1.00 79.25 280 ILE A N 1
ATOM 2288 C CA . ILE A 1 280 ? -14.646 8.381 4.049 1.00 79.25 280 ILE A CA 1
ATOM 2289 C C . ILE A 1 280 ? -15.977 8.805 3.423 1.00 79.25 280 ILE A C 1
ATOM 2291 O O . ILE A 1 280 ? -16.444 8.186 2.471 1.00 79.25 280 ILE A O 1
ATOM 2295 N N . ASN A 1 281 ? -16.600 9.841 3.983 1.00 74.69 281 ASN A N 1
ATOM 2296 C CA . ASN A 1 281 ? -17.824 10.399 3.412 1.00 74.69 281 ASN A CA 1
ATOM 2297 C C . ASN A 1 281 ? -17.468 11.275 2.202 1.00 74.69 281 ASN A C 1
ATOM 2299 O O . ASN A 1 281 ? -16.504 12.036 2.303 1.00 74.69 281 ASN A O 1
ATOM 2303 N N . ASP A 1 282 ? -18.255 11.167 1.128 1.00 58.69 282 ASP A N 1
ATOM 2304 C CA . ASP A 1 282 ? -18.251 12.114 0.000 1.00 58.69 282 ASP A CA 1
ATOM 2305 C C . ASP A 1 282 ? -18.626 13.539 0.443 1.00 58.69 282 ASP A C 1
ATOM 2307 O O . ASP A 1 282 ? -19.486 13.673 1.354 1.00 58.69 282 ASP A O 1
#

Sequence (282 aa):
MRFSQKKLSIERSPFLRQCAIESVRAYAFMIAPTYVYMQKNKKFIAVKAPLDFFSQEELEKLKSYEFFYFTPFIDTALIFREAARKIKALLMFQDEEYQLQKLSMAQIAHLPPAPYEISDAVLRLLAPLWGRYFKIEPFFITVFANELCDLISKDKLTLAREKNILALESALLKSSWCTFLALHLGYCDLSFLNRLRISVFERELNQNTLDNFGDEQSLLYSFVHNTLPSQETESFSLEFFQKNAGILSAKITQRLGRIRDSFLSTDTNIPSILGPEGFIND

=== Feature glossary ===
A reading guide for the features in this record.

Start from the sequence.

  · Sequence gives the chain of amino acids in standard one-letter code (A=alanine, C=cysteine, …, Y=tyrosine), read N→C. It is the only feature that is directly encoded by the gene; all structural features are derived from the folded form of this sequence.

Fold it, and you get atomic coordinates and the backbone conformation that goes with them.

  · Structure coordinates are given as an mmCIF _atom_site loop: one row per atom with element, residue name, chain id, sequence number, and x/y/z position in Å. Only the four main-chain atoms per residue are included here; side chains are omitted to keep the record compact.

  · Backbone dihedral angles. Every residue except chain termini has a φ (preceding-C → N → Cα → C) and a ψ (N → Cα → C → next-N). They are reported in degrees following the IUPAC sign convention. Secondary structure is essentially a statement about which (φ, ψ) basin each residue occupies.

  · Eight-state secondary structure (DSSP): H is the canonical α-helix, G the tighter 3₁₀-helix, I the wider π-helix; E/B are β-structure, T and S are turns and bends, and '-' is everything else. DSSP derives these from the pattern of main-chain N–H···O=C hydrogen bonds, not from the sequence.

  · SS3 is a coarse helix/strand/coil call (letters a/b/c) made by the P-SEA algorithm from inter-Cα distances and dihedrals. It is less detailed than DSSP but needs only Cα positions.

Summarize the fold with a handful of shape descriptors and a per-residue structural alphabet.

  · Radius of gyration (Rg) is the root-mean-square distance of Cα atoms from their centroid — a single number for overall size and compactness. A globular domain of N residues has Rg ≈ 2.2·N^0.38 Å; an extended or disordered chain has a much larger Rg. The Cα contact count is the number of residue pairs whose Cα atoms are within 8 Å and are more than four positions apart in sequence — a standard proxy for tertiary packing density. The bounding box is the smallest axis-aligned box enclosing all Cα atoms.

  · 3Di is Foldseek's structural alphabet. Each residue is assigned one of twenty discrete states based on how its Cα sits relative to its spatial (not sequential) neighbors. Aligning 3Di strings finds structural homologs roughly as well as full 3D superposition, but orders of magnitude faster.

  · Solvent-accessible surface area (SASA) is the area in Å² traced out by the centre of a 1.4 Å probe sphere (a water molecule) rolled over the protein's van der Waals surface (Shrake–Rupley / Lee–Richards construction). Buried residues have near-zero SASA; fully exposed residues can exceed 200 Å². The total SASA scales roughly with the number of surface residues.

Ask how reliable the model is.

  · For AlphaFold models, the B-factor field carries pLDDT — the model's own estimate of local accuracy on a 0–100 scale. Regions with pLDDT<50 should be treated as essentially unmodeled; they often correspond to intrinsically disordered segments.

  · For experimental (PDB) structures, the B-factor (temperature factor) quantifies the positional spread of each atom in the crystal — a combination of thermal vibration and static disorder — in units of Å². High B-factors mark flexible loops or poorly resolved regions; low B-factors mark the rigid, well-ordered core.

  · Predicted Aligned Error (PAE) is an AlphaFold confidence matrix: entry (i, j) is the expected error in the position of residue j, in ångströms, when the prediction is superimposed on the true structure at residue i. Low PAE within a block of residues means that block is internally rigid and well-predicted; high PAE between two blocks means their relative placement is uncertain even if each block individually is confident.

Place it in context: what it resembles, what it is annotated as, and how it looks.

  · Structural nearest neighbors (via Foldseek easy-search vs the PDB). Reported per hit: target PDB id, E-value, and alignment TM-score. A TM-score above ~0.5 is the conventional threshold for 'same fold'.

  · Functional annotations link the protein to curated databases. InterPro entries identify conserved domains and families by matching the sequence against member-database signatures (Pfam, PROSITE, CDD, …). Gene Ontology (GO) terms describe molecular function, biological process, and cellular component in a controlled vocabulary. CATH places the structure in a hierarchical fold classification (Class/Architecture/Topology/Homologous-superfamily). The organism is the source species.

  · The contact map is a binary N×N matrix image: pixel (i, j) is dark where Cα_i and Cα_j are within 8 Å and |i−j|>4. Because the |i−j|>4 filter removes local helical contacts, off-diagonal stripes parallel to the main diagonal indicate parallel β-sheets; stripes perpendicular to it indicate antiparallel β-sheets. The Ramachandran plot scatters every residue's (φ, ψ) pair against the sterically allowed regions. The PAE heatmap renders the predicted-aligned-error matrix.

  · Six rendered views show the 3D structure from the faces of a cube — i.e. along ±x, ±y, ±z. Rendering representation is drawn randomly per protein from cartoon (secondary-structure ribbons), sticks (backbone bonds), or molecular surface; coloring is either N→C rainbow (blue at the N-terminus through red at the C-terminus) or one color per chain.